Protein AF-A0A1T4YA51-F1 (afdb_monomer)

Radius of gyration: 23.07 Å; Cα contacts (8 Å, |Δi|>4): 405; chains: 1; bounding box: 50×66×60 Å

Organism: NCBI:txid745368

Sequence (276 aa):
MIYNIAFVYNGAIWLDNERGRVILDTISNAKNPTMEAGDGMLHILLCDDDAIFTEALKRLIEAQPEFNRRYMQIECVHDPNALKKAAVQKADMIFLDIDMGDVNGIALARQIRTIRKDAVLIFVTNYGEYAAEGYEVSAFRFLPKLQLAEKLPDYFRQALAACRSRTRTLNVLCDGEGTNIVLDELVYVGTEERMLIFHRAEPAAPLKSRMSLRTLEEKLAEEGFLRIHNSFLVNMSYIAALQTSGVTLTTGQVLPVSLHGYKAIKMKYMAWRGRG

Mean predicted aligned error: 14.87 Å

InterPro domains:
  IPR001789 Signal transduction response regulator, receiver domain [PF00072] (44-152)
  IPR001789 Signal transduction response regulator, receiver domain [PS50110] (43-160)
  IPR001789 Signal transduction response regulator, receiver domain [SM00448] (42-156)
  IPR007492 LytTR DNA-binding domain [PF04397] (181-268)
  IPR007492 LytTR DNA-binding domain [PS50930] (210-271)
  IPR007492 LytTR DNA-binding domain [SM00850] (176-270)
  IPR011006 CheY-like superfamily [SSF52172] (41-167)
  IPR046947 Transcriptional regulatory protein LytR-like [PTHR37299] (41-268)

Foldseek 3Di:
DDFDDWDDDPQFIWGDDPVDTDGDDGPDPDPDDDDDDPAAAAEEEEEALPPVLQVVLVVLLCPAPNDDPVRYDYDYHNDLVPDDLVSLLRHQEYEFEQCRDVDGRLVVLVVSCLSCVRRAYEYEYQCPVCVVSCVVSPHPYYHYVVCCNPCVNVSVVVSVVSSVVPQDWDFAQFPNDTDTDRLVQFFKWFADPCWIWTDGPDPDHTTTHNDAPVVVCVVCVVVQWADFDNGMIGRLVQFPDQDCQFTAGVSGDTHHGDNVCSVVRVVVSVVVVVSD

Solvent-accessible surface area (backbone atoms only — not comparable to full-atom values): 16313 Å² total; per-residue (Å²): 136,87,86,80,74,80,53,81,57,94,88,40,71,48,56,84,53,103,85,56,84,57,85,68,92,63,85,79,82,77,69,91,78,76,87,62,100,81,62,75,74,42,30,35,34,37,39,37,55,48,62,68,56,48,54,50,50,47,52,56,51,63,66,36,91,87,52,46,80,92,39,40,47,80,47,80,38,47,45,80,89,70,64,49,68,72,59,49,60,58,28,40,31,35,40,34,27,44,83,42,83,95,44,51,27,64,64,50,44,51,54,45,43,71,67,32,69,82,35,44,31,29,40,44,30,86,65,70,83,55,57,69,63,36,56,82,61,59,44,72,45,79,41,43,56,95,44,38,89,77,46,43,66,60,52,50,54,53,45,52,52,52,47,56,75,60,56,53,61,45,79,41,58,34,93,87,41,84,41,76,40,54,51,92,43,40,42,35,36,40,61,54,98,85,24,32,36,42,39,53,76,60,103,62,83,68,48,49,26,75,62,54,71,65,60,50,47,65,75,30,60,89,69,53,47,43,70,45,32,100,51,34,38,32,28,56,89,40,54,69,43,84,52,84,86,21,35,33,32,72,88,68,54,74,43,73,44,37,72,94,49,39,71,62,47,52,52,53,51,52,58,54,59,71,75,102

Nearest PDB structures (foldseek):
  2qv0-assembly1_A  TM=8.220E-01  e=2.217E-07  Klebsiella pneumoniae
  6m8o-assembly1_A  TM=8.260E-01  e=9.088E-07  Staphylococcus aureus
  6ekh-assembly1_Y  TM=8.180E-01  e=1.897E-06  Methanococcus maripaludis
  4ml3-assembly2_B  TM=8.145E-01  e=1.526E-0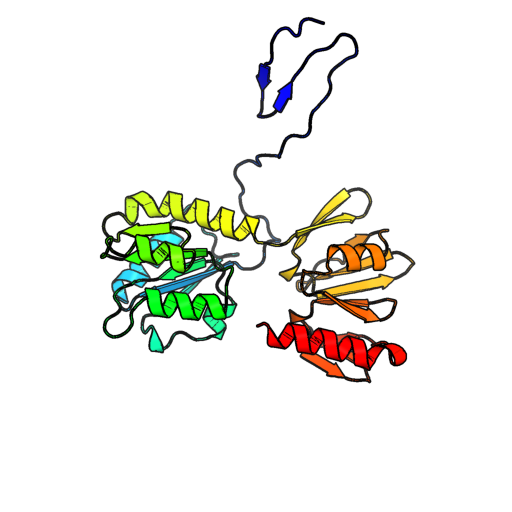5  Streptococcus pneumoniae R6
  5iul-assembly1_C  TM=7.129E-01  e=3.503E-06  Bacillus subtilis subsp. subtilis str. 168

Secondary structure (DSSP, 8-state):
------EEETTEEEB--TT--B-----------PPPTTSPPEEEEEE-S-HHHHHHHHHHHHTSTT--TTTEEEEEES-GGG--HHHHHH-SEEEE-SEETTEEHHHHHHHHHHH-TTSEEEEEES-GGGHHHHHHTT-SEEEEGGGHHHHHHHHHHHHHHHHHHHS-EEEEEETTEEEEEETTTEEEEEEETTEEEEEESSS-PPEEE-S-HHHHHHHTTTTTEEEEETTEEEEGGGEEEEETTEEEETTS-EE---TTTHHHHHHHHHHHHTT-

pLDDT: mean 81.36, std 18.99, range [27.62, 98.31]

Structure (mmCIF, N/CA/C/O backbone):
data_AF-A0A1T4YA51-F1
#
_entry.id   AF-A0A1T4YA51-F1
#
loop_
_atom_site.group_PDB
_atom_site.id
_atom_site.type_symbol
_atom_site.label_atom_id
_atom_site.label_alt_id
_atom_site.label_comp_id
_atom_site.label_asym_id
_atom_site.label_entity_id
_atom_site.label_seq_id
_atom_site.pdbx_PDB_ins_code
_atom_site.Cartn_x
_atom_site.Cartn_y
_atom_site.Cartn_z
_atom_site.occupancy
_atom_site.B_iso_or_equiv
_atom_site.auth_seq_id
_atom_site.auth_comp_id
_atom_site.auth_asym_id
_atom_site.auth_atom_id
_atom_site.pdbx_PDB_model_num
ATOM 1 N N . MET A 1 1 ? -2.590 52.001 10.194 1.00 42.62 1 MET A N 1
ATOM 2 C CA . MET A 1 1 ? -1.309 51.549 10.771 1.00 42.62 1 MET A CA 1
ATOM 3 C C . MET A 1 1 ? -0.448 51.061 9.628 1.00 42.62 1 MET A C 1
ATOM 5 O O . MET A 1 1 ? -0.881 50.188 8.889 1.00 42.62 1 MET A O 1
ATOM 9 N N . ILE A 1 2 ? 0.681 51.728 9.412 1.00 35.75 2 ILE A N 1
ATOM 10 C CA . ILE A 1 2 ? 1.624 51.441 8.330 1.00 35.75 2 ILE A CA 1
ATOM 11 C C . ILE A 1 2 ? 2.504 50.290 8.826 1.00 35.75 2 ILE A C 1
ATOM 13 O O . ILE A 1 2 ? 3.194 50.450 9.828 1.00 35.75 2 ILE A O 1
ATOM 17 N N . TYR A 1 3 ? 2.435 49.126 8.182 1.00 36.12 3 TYR A N 1
ATOM 18 C CA . TYR A 1 3 ? 3.322 48.002 8.488 1.00 36.12 3 TYR A CA 1
ATOM 19 C C . TYR A 1 3 ? 4.650 48.228 7.767 1.00 36.12 3 TYR A C 1
ATOM 21 O O . TYR A 1 3 ? 4.662 48.325 6.542 1.00 36.12 3 TYR A O 1
ATOM 29 N N . ASN A 1 4 ? 5.755 48.317 8.509 1.00 40.94 4 ASN A N 1
ATOM 30 C CA . ASN A 1 4 ? 7.093 48.402 7.933 1.00 40.94 4 ASN A CA 1
ATOM 31 C C . ASN A 1 4 ? 7.895 47.134 8.260 1.00 40.94 4 ASN A C 1
ATOM 33 O O . ASN A 1 4 ? 8.118 46.816 9.421 1.00 40.94 4 ASN A O 1
ATOM 37 N N . ILE A 1 5 ? 8.352 46.496 7.179 1.00 45.50 5 ILE A N 1
ATOM 38 C CA . ILE A 1 5 ? 9.390 45.463 7.049 1.00 45.50 5 ILE A CA 1
ATOM 39 C C . ILE A 1 5 ? 9.059 44.069 7.619 1.00 45.50 5 ILE A C 1
ATOM 41 O O . ILE A 1 5 ? 9.077 43.825 8.820 1.00 45.50 5 ILE A O 1
ATOM 45 N N . ALA A 1 6 ? 8.849 43.120 6.700 1.00 47.31 6 ALA A N 1
ATOM 46 C CA . ALA A 1 6 ? 8.857 41.685 6.964 1.00 47.31 6 ALA A CA 1
ATOM 47 C C . ALA A 1 6 ? 10.284 41.138 6.802 1.00 47.31 6 ALA A C 1
ATOM 49 O O . ALA A 1 6 ? 10.935 41.397 5.789 1.00 47.31 6 ALA A O 1
ATOM 50 N N . PHE A 1 7 ? 10.753 40.345 7.766 1.00 49.44 7 PHE A N 1
ATOM 51 C CA . PHE A 1 7 ? 11.991 39.574 7.639 1.00 49.44 7 PHE A CA 1
ATOM 52 C C . PHE A 1 7 ? 11.685 38.077 7.723 1.00 49.44 7 PHE A C 1
ATOM 54 O O . PHE A 1 7 ? 10.869 37.637 8.535 1.00 49.44 7 PHE A O 1
ATOM 61 N N . VAL A 1 8 ? 12.362 37.295 6.881 1.00 42.50 8 VAL A N 1
ATOM 62 C CA . VAL A 1 8 ? 12.303 35.830 6.891 1.00 42.50 8 VAL A CA 1
ATOM 63 C C . VAL A 1 8 ? 13.555 35.311 7.591 1.00 42.50 8 VAL A C 1
ATOM 65 O O . VAL A 1 8 ? 14.669 35.562 7.136 1.00 42.50 8 VAL A O 1
ATOM 68 N N . TYR A 1 9 ? 13.381 34.578 8.691 1.00 38.06 9 TYR A N 1
ATOM 69 C CA . TYR A 1 9 ? 14.473 33.912 9.405 1.00 38.06 9 TYR A CA 1
ATOM 70 C C . TYR A 1 9 ? 14.017 32.513 9.827 1.00 38.06 9 TYR A C 1
ATOM 72 O O . TYR A 1 9 ? 12.948 32.364 10.418 1.00 38.06 9 TYR A O 1
ATOM 80 N N . ASN A 1 10 ? 14.800 31.480 9.498 1.00 34.56 10 ASN A N 1
ATOM 81 C CA . ASN A 1 10 ? 14.475 30.069 9.763 1.00 34.56 10 ASN A CA 1
ATOM 82 C C . ASN A 1 10 ? 13.069 29.628 9.298 1.00 34.56 10 ASN A C 1
ATOM 84 O O . ASN A 1 10 ? 12.398 28.857 9.977 1.00 34.56 10 ASN A O 1
ATOM 88 N N . GLY A 1 11 ? 12.617 30.113 8.137 1.00 39.53 11 GLY A N 1
ATOM 89 C CA . GLY A 1 11 ? 11.351 29.679 7.533 1.00 39.53 11 GLY A CA 1
ATOM 90 C C . GLY A 1 11 ? 10.082 30.185 8.228 1.00 39.53 11 GLY A C 1
ATOM 91 O O . GLY A 1 11 ? 8.997 29.759 7.851 1.00 39.53 11 GLY A O 1
ATOM 92 N N . ALA A 1 12 ? 10.197 31.096 9.201 1.00 39.03 12 ALA A N 1
ATOM 93 C CA . ALA A 1 12 ? 9.067 31.781 9.825 1.00 39.03 12 ALA A CA 1
ATOM 94 C C . ALA A 1 12 ? 9.015 33.258 9.393 1.00 39.03 12 ALA A C 1
ATOM 96 O O . ALA A 1 12 ? 10.057 33.911 9.255 1.00 39.03 12 ALA A O 1
ATOM 97 N N . ILE A 1 13 ? 7.802 33.777 9.180 1.00 46.50 13 ILE A N 1
ATOM 98 C CA . ILE A 1 13 ? 7.543 35.188 8.860 1.00 46.50 13 ILE A CA 1
ATOM 99 C C . ILE A 1 13 ? 7.286 35.931 10.172 1.00 46.50 13 ILE A C 1
ATOM 101 O O . ILE A 1 13 ? 6.382 35.567 10.920 1.00 46.50 13 ILE A O 1
ATOM 105 N N . TRP A 1 14 ? 8.065 36.980 10.439 1.00 42.41 14 TRP A N 1
ATOM 106 C CA . TRP A 1 14 ? 7.933 37.800 11.644 1.00 42.41 14 TRP A CA 1
ATOM 107 C C . TRP A 1 14 ? 7.355 39.173 11.289 1.00 42.41 14 TRP A C 1
ATOM 109 O O . TRP A 1 14 ? 7.885 39.859 10.415 1.00 42.41 14 TRP A O 1
ATOM 119 N N . LEU A 1 15 ? 6.278 39.572 11.973 1.00 45.44 15 LEU A N 1
ATOM 120 C CA . LEU A 1 15 ? 5.712 40.923 11.917 1.00 45.44 15 LEU A CA 1
ATOM 121 C C . LEU A 1 15 ? 5.880 41.582 13.285 1.00 45.44 15 LEU A C 1
ATOM 123 O O . LEU A 1 15 ? 5.503 40.994 14.300 1.00 45.44 15 LEU A O 1
ATOM 127 N N . ASP A 1 16 ? 6.432 42.793 13.309 1.00 45.34 16 ASP A N 1
ATOM 128 C CA . ASP A 1 16 ? 6.583 43.568 14.539 1.00 45.34 16 ASP A CA 1
ATOM 129 C C . ASP A 1 16 ? 5.375 44.496 14.725 1.00 45.34 16 ASP A C 1
ATOM 131 O O . ASP A 1 16 ? 4.929 45.159 13.783 1.00 45.34 16 ASP A O 1
ATOM 135 N N . ASN A 1 17 ? 4.809 44.532 15.930 1.00 51.72 17 ASN A N 1
ATOM 136 C CA . ASN A 1 17 ? 3.796 45.515 16.306 1.00 51.72 17 ASN A CA 1
ATOM 137 C C . ASN A 1 17 ? 4.063 46.028 17.729 1.00 51.72 17 ASN A C 1
ATOM 139 O O . ASN A 1 17 ? 4.734 45.374 18.525 1.00 51.72 17 ASN A O 1
ATOM 143 N N . GLU A 1 18 ? 3.516 47.201 18.064 1.00 46.16 18 GLU A N 1
ATOM 144 C CA . GLU A 1 18 ? 3.770 47.913 19.332 1.00 46.16 18 GLU A CA 1
ATOM 145 C C . GLU A 1 18 ? 3.328 47.150 20.605 1.00 46.16 18 GLU A C 1
ATOM 147 O O . GLU A 1 18 ? 3.461 47.667 21.713 1.00 46.16 18 GLU A O 1
ATOM 152 N N . ARG A 1 19 ? 2.802 45.920 20.483 1.00 46.03 19 ARG A N 1
ATOM 153 C CA . ARG A 1 19 ? 2.383 45.061 21.603 1.00 46.03 19 ARG A CA 1
ATOM 154 C C . ARG A 1 19 ? 3.154 43.737 21.714 1.00 46.03 19 ARG A C 1
ATOM 156 O O . ARG A 1 19 ? 2.829 42.940 22.592 1.00 46.03 19 ARG A O 1
ATOM 163 N N . GLY A 1 20 ? 4.201 43.531 20.913 1.00 48.22 20 GLY A N 1
ATOM 164 C CA . GLY A 1 20 ? 5.102 42.376 21.009 1.00 48.22 20 GLY A CA 1
ATOM 165 C C . GLY A 1 20 ? 4.896 41.308 19.927 1.00 48.22 20 GLY A C 1
ATOM 166 O O . GLY A 1 20 ? 3.922 41.313 19.180 1.00 48.22 20 GLY A O 1
ATOM 167 N N . ARG A 1 21 ? 5.868 40.387 19.835 1.00 42.16 21 ARG A N 1
ATOM 168 C CA . ARG A 1 21 ? 5.996 39.391 18.754 1.00 42.16 21 ARG A CA 1
ATOM 169 C C . ARG A 1 21 ? 4.828 38.399 18.747 1.00 42.16 21 ARG A C 1
ATOM 171 O O . ARG A 1 21 ? 4.583 37.734 19.750 1.00 42.16 21 ARG A O 1
ATOM 178 N N . VAL A 1 22 ? 4.181 38.233 17.594 1.00 38.41 22 VAL A N 1
ATOM 179 C CA . VAL A 1 22 ? 3.142 37.216 17.361 1.00 38.41 22 VAL A CA 1
ATOM 180 C C . VAL A 1 22 ? 3.637 36.232 16.300 1.00 38.41 22 VAL A C 1
ATOM 182 O O . VAL A 1 22 ? 4.100 36.651 15.241 1.00 38.41 22 VAL A O 1
ATOM 185 N N . ILE A 1 23 ? 3.549 34.930 16.587 1.00 36.91 23 ILE A N 1
ATOM 186 C CA . ILE A 1 23 ? 3.819 33.848 15.629 1.00 36.91 23 ILE A CA 1
ATOM 187 C C . ILE A 1 23 ? 2.508 33.542 14.898 1.00 36.91 23 ILE A C 1
ATOM 189 O O . ILE A 1 23 ? 1.498 33.279 15.546 1.00 36.91 23 ILE A O 1
ATOM 193 N N . LEU A 1 24 ? 2.519 33.572 13.565 1.00 33.09 24 LEU A N 1
ATOM 194 C CA . LEU A 1 24 ? 1.478 32.939 12.751 1.00 33.09 24 LEU A CA 1
ATOM 195 C C . LEU A 1 24 ? 1.972 31.541 12.376 1.00 33.09 24 LEU A C 1
ATOM 197 O O . LEU A 1 24 ? 3.107 31.408 11.922 1.00 33.09 24 LEU A O 1
ATOM 201 N N . ASP A 1 25 ? 1.135 30.532 12.626 1.00 33.34 25 ASP A N 1
ATOM 202 C CA . ASP A 1 25 ? 1.413 29.105 12.433 1.00 33.34 25 ASP A CA 1
ATOM 203 C C . ASP A 1 25 ? 2.218 28.820 11.161 1.00 33.34 25 ASP A C 1
ATOM 205 O O . ASP A 1 25 ? 1.758 29.017 10.033 1.00 33.34 25 ASP A O 1
ATOM 209 N N . THR A 1 26 ? 3.431 28.312 11.356 1.00 30.20 26 THR A N 1
ATOM 210 C CA . THR A 1 26 ? 4.281 27.830 10.273 1.00 30.20 26 THR A CA 1
ATOM 211 C C . THR A 1 26 ? 4.021 26.341 10.090 1.00 30.20 26 THR A C 1
ATOM 213 O O . THR A 1 26 ? 4.258 25.549 11.003 1.00 30.20 26 THR A O 1
ATOM 216 N N . ILE A 1 27 ? 3.599 25.949 8.884 1.00 30.08 27 ILE A N 1
ATOM 217 C CA . ILE A 1 27 ? 3.728 24.575 8.380 1.00 30.08 27 ILE A CA 1
ATOM 218 C C . ILE A 1 27 ? 5.205 24.197 8.527 1.00 30.08 27 ILE A C 1
ATOM 220 O O . ILE A 1 27 ? 6.059 24.700 7.795 1.00 30.08 27 ILE A O 1
ATOM 224 N N . SER A 1 28 ? 5.528 23.381 9.532 1.00 33.12 28 SER A N 1
ATOM 225 C CA . SER A 1 28 ? 6.911 23.049 9.851 1.00 33.12 28 SER A CA 1
ATOM 226 C C . SER A 1 28 ? 7.526 22.241 8.711 1.00 33.12 28 SER A C 1
ATOM 228 O O . SER A 1 28 ? 7.243 21.056 8.535 1.00 33.12 28 SER A O 1
ATOM 230 N N . ASN A 1 29 ? 8.403 22.895 7.958 1.00 33.38 29 ASN A N 1
ATOM 231 C CA . ASN A 1 29 ? 9.385 22.257 7.103 1.00 33.38 29 ASN A CA 1
ATOM 232 C C . ASN A 1 29 ? 10.432 21.594 8.015 1.00 33.38 29 ASN A C 1
ATOM 234 O O . ASN A 1 29 ? 11.275 22.275 8.607 1.00 33.38 29 ASN A O 1
ATOM 238 N N . ALA A 1 30 ? 10.333 20.279 8.208 1.00 31.80 30 ALA A N 1
ATOM 239 C CA . ALA A 1 30 ? 11.271 19.530 9.032 1.00 31.80 30 ALA A CA 1
ATOM 240 C C . ALA A 1 30 ? 12.490 19.091 8.202 1.00 31.80 30 ALA A C 1
ATOM 242 O O . ALA A 1 30 ? 12.387 18.346 7.231 1.00 31.80 30 ALA A O 1
ATOM 243 N N . LYS A 1 31 ? 13.635 19.625 8.636 1.00 27.62 31 LYS A N 1
ATOM 244 C CA . LYS A 1 31 ? 15.039 19.232 8.433 1.00 27.62 31 LYS A CA 1
ATOM 245 C C . LYS A 1 31 ? 15.269 17.758 8.045 1.00 27.62 31 LYS A C 1
ATOM 247 O O . LYS A 1 31 ? 14.577 16.882 8.545 1.00 27.62 31 LYS A O 1
ATOM 252 N N . ASN A 1 32 ? 16.314 17.525 7.232 1.00 33.91 32 ASN A N 1
ATOM 253 C CA . ASN A 1 32 ? 16.952 16.231 6.910 1.00 33.91 32 ASN A CA 1
ATOM 254 C C . ASN A 1 32 ? 16.516 15.068 7.828 1.00 33.91 32 ASN A C 1
ATOM 256 O O . ASN A 1 32 ? 16.991 15.004 8.963 1.00 33.91 32 ASN A O 1
ATOM 260 N N . PRO A 1 33 ? 15.658 14.143 7.360 1.00 35.88 33 PRO A N 1
ATOM 261 C CA . PRO A 1 33 ? 15.075 13.125 8.217 1.00 35.88 33 PRO A CA 1
ATOM 262 C C . PRO A 1 33 ? 15.803 11.797 8.006 1.00 35.88 33 PRO A C 1
ATOM 264 O O . PRO A 1 33 ? 15.450 11.008 7.122 1.00 35.88 33 PRO A O 1
ATOM 267 N N . THR A 1 34 ? 16.822 11.552 8.826 1.00 37.16 34 THR A N 1
ATOM 268 C CA . THR A 1 34 ? 17.279 10.189 9.119 1.00 37.16 34 THR A CA 1
ATOM 269 C C . THR A 1 34 ? 16.132 9.434 9.786 1.00 37.16 34 THR A C 1
ATOM 271 O O . THR A 1 34 ? 15.557 9.934 10.748 1.00 37.16 34 THR A O 1
ATOM 274 N N . MET A 1 35 ? 15.778 8.264 9.251 1.00 41.19 35 MET A N 1
ATOM 275 C CA . MET A 1 35 ? 14.706 7.415 9.781 1.00 41.19 35 MET A CA 1
ATOM 276 C C . MET A 1 35 ? 15.018 6.987 11.222 1.00 41.19 35 MET A C 1
ATOM 278 O O . MET A 1 35 ? 16.047 6.350 11.465 1.00 41.19 35 MET A O 1
ATOM 282 N N . GLU A 1 36 ? 14.142 7.341 12.164 1.00 36.47 36 GLU A N 1
ATOM 283 C CA . GLU A 1 36 ? 14.188 6.849 13.542 1.00 36.47 36 GLU A CA 1
ATOM 284 C C . GLU A 1 36 ? 13.388 5.546 13.696 1.00 36.47 36 GLU A C 1
ATOM 286 O O . GLU A 1 36 ? 12.595 5.163 12.841 1.00 36.47 36 GLU A O 1
ATOM 291 N N . ALA A 1 37 ? 13.655 4.831 14.789 1.00 32.91 37 ALA A N 1
ATOM 292 C CA . ALA A 1 37 ? 13.332 3.422 15.016 1.00 32.91 37 ALA A CA 1
ATOM 293 C C . ALA A 1 37 ? 11.851 3.097 15.307 1.00 32.91 37 ALA A C 1
ATOM 295 O O . ALA A 1 37 ? 11.578 2.215 16.116 1.00 32.91 37 ALA A O 1
ATOM 296 N N . GLY A 1 38 ? 10.914 3.788 14.660 1.00 35.75 38 GLY A N 1
ATOM 297 C CA . GLY A 1 38 ? 9.473 3.574 14.826 1.00 35.75 38 GLY A CA 1
ATOM 298 C C . GLY A 1 38 ? 8.644 3.757 13.555 1.00 35.75 38 GLY A C 1
ATOM 299 O O . GLY A 1 38 ? 7.433 3.884 13.668 1.00 35.75 38 GLY A O 1
ATOM 300 N N . ASP A 1 39 ? 9.276 3.800 12.378 1.00 53.78 39 ASP A N 1
ATOM 301 C CA . ASP A 1 39 ? 8.572 3.754 11.095 1.00 53.78 39 ASP A CA 1
ATOM 302 C C . ASP A 1 39 ? 8.523 2.288 10.620 1.00 53.78 39 ASP A C 1
ATOM 304 O O . ASP A 1 39 ? 9.575 1.671 10.410 1.00 53.78 39 ASP A O 1
ATOM 308 N N . GLY A 1 40 ? 7.321 1.720 10.466 1.00 62.28 40 GLY A N 1
ATOM 309 C CA . GLY A 1 40 ? 7.115 0.387 9.891 1.00 62.28 40 GLY A CA 1
ATOM 310 C C . GLY A 1 40 ? 7.858 0.148 8.563 1.00 62.28 40 GLY A C 1
ATOM 311 O O . GLY A 1 40 ? 8.210 1.074 7.833 1.00 62.28 40 GLY A O 1
ATOM 312 N N . MET A 1 41 ? 8.117 -1.127 8.250 1.00 81.12 41 MET A N 1
ATOM 313 C CA . MET A 1 41 ? 8.882 -1.544 7.065 1.00 81.12 41 MET A CA 1
ATOM 314 C C . MET A 1 41 ? 8.241 -1.043 5.759 1.00 81.12 41 MET A C 1
ATOM 316 O O . MET A 1 41 ? 7.142 -1.466 5.410 1.00 81.12 41 MET A O 1
ATOM 320 N N . LEU A 1 42 ? 8.961 -0.206 5.008 1.00 89.00 42 LEU A N 1
ATOM 321 C CA . LEU A 1 42 ? 8.558 0.278 3.689 1.00 89.00 42 LEU A CA 1
ATOM 322 C C . LEU A 1 42 ? 8.868 -0.777 2.623 1.00 89.00 42 LEU A C 1
ATOM 324 O O . LEU A 1 42 ? 10.020 -1.183 2.440 1.00 89.00 42 LEU A O 1
ATOM 328 N N . HIS A 1 43 ? 7.849 -1.194 1.877 1.00 94.62 43 HIS A N 1
ATOM 329 C CA . HIS A 1 43 ? 7.990 -2.204 0.832 1.00 94.62 43 HIS A CA 1
ATOM 330 C C . HIS A 1 43 ? 8.082 -1.568 -0.561 1.00 94.62 43 HIS A C 1
ATOM 332 O O . HIS A 1 43 ? 7.168 -0.878 -1.019 1.00 94.62 43 HIS A O 1
ATOM 338 N N . ILE A 1 44 ? 9.188 -1.837 -1.253 1.00 97.94 44 ILE A N 1
ATOM 339 C CA . ILE A 1 44 ? 9.470 -1.391 -2.618 1.00 97.94 44 ILE A CA 1
ATOM 340 C C . ILE A 1 44 ? 9.353 -2.593 -3.555 1.00 97.94 44 ILE A C 1
ATOM 342 O O . ILE A 1 44 ? 10.053 -3.589 -3.385 1.00 97.94 44 ILE A O 1
ATOM 346 N N . LEU A 1 45 ? 8.502 -2.491 -4.567 1.00 98.31 45 LEU A N 1
ATOM 347 C CA . LEU A 1 45 ? 8.337 -3.502 -5.606 1.00 98.31 45 LEU A CA 1
ATOM 348 C C . LEU A 1 45 ? 8.976 -3.015 -6.911 1.00 98.31 45 LEU A C 1
ATOM 350 O O . LEU A 1 45 ? 8.657 -1.922 -7.374 1.00 98.31 45 LEU A O 1
ATOM 354 N N . LEU A 1 46 ? 9.840 -3.826 -7.518 1.00 98.25 46 LEU A N 1
ATOM 355 C CA . LEU A 1 46 ? 10.390 -3.601 -8.858 1.00 98.25 46 LEU A CA 1
ATOM 356 C C . LEU A 1 46 ? 9.808 -4.654 -9.804 1.00 98.25 46 LEU A C 1
ATOM 358 O O . LEU A 1 46 ? 9.941 -5.844 -9.524 1.00 98.25 46 LEU A O 1
ATOM 362 N N . CYS A 1 47 ? 9.171 -4.240 -10.896 1.00 97.44 47 CYS A N 1
ATOM 363 C CA . CYS A 1 47 ? 8.554 -5.141 -11.869 1.00 97.44 47 CYS A CA 1
ATOM 364 C C . CYS A 1 47 ? 8.991 -4.771 -13.287 1.00 97.44 47 CYS A C 1
ATOM 366 O O . CYS A 1 47 ? 8.625 -3.704 -13.781 1.00 97.44 47 CYS A O 1
ATOM 368 N N . ASP A 1 48 ? 9.780 -5.645 -13.902 1.00 96.31 48 ASP A N 1
ATOM 369 C CA . ASP A 1 48 ? 10.354 -5.495 -15.243 1.00 96.31 48 ASP A CA 1
ATOM 370 C C . ASP A 1 48 ? 10.850 -6.883 -15.685 1.00 96.31 48 ASP A C 1
ATOM 372 O O . ASP A 1 48 ? 11.412 -7.613 -14.861 1.00 96.31 48 ASP A O 1
ATOM 376 N N . ASP A 1 49 ? 10.586 -7.279 -16.931 1.00 95.38 49 ASP A N 1
ATOM 377 C CA . ASP A 1 49 ? 10.919 -8.609 -17.459 1.00 95.38 49 ASP A CA 1
ATOM 378 C C . ASP A 1 49 ? 12.421 -8.814 -17.709 1.00 95.38 49 ASP A C 1
ATOM 380 O O . ASP A 1 49 ? 12.900 -9.949 -17.813 1.00 95.38 49 ASP A O 1
ATOM 384 N N . ASP A 1 50 ? 13.202 -7.734 -17.691 1.00 95.81 50 ASP A N 1
ATOM 385 C CA . ASP A 1 50 ? 14.654 -7.775 -17.686 1.00 95.81 50 ASP A CA 1
ATOM 386 C C . ASP A 1 50 ? 15.202 -7.948 -16.250 1.00 95.81 50 ASP A C 1
ATOM 388 O O . ASP A 1 50 ? 15.327 -7.025 -15.429 1.00 95.81 50 ASP A O 1
ATOM 392 N N . ALA A 1 51 ? 15.601 -9.185 -15.942 1.00 94.81 51 ALA A N 1
ATOM 393 C CA . ALA A 1 51 ? 16.236 -9.547 -14.674 1.00 94.81 51 ALA A CA 1
ATOM 394 C C . ALA A 1 51 ? 17.563 -8.802 -14.414 1.00 94.81 51 ALA A C 1
ATOM 396 O O . ALA A 1 51 ? 17.923 -8.544 -13.263 1.00 94.81 51 ALA A O 1
ATOM 397 N N . ILE A 1 52 ? 18.301 -8.441 -15.468 1.00 96.12 52 ILE A N 1
ATOM 398 C CA . ILE A 1 52 ? 19.546 -7.673 -15.346 1.00 96.12 52 ILE A CA 1
ATOM 399 C C . ILE A 1 52 ? 19.205 -6.230 -14.970 1.00 96.12 52 ILE A C 1
ATOM 401 O O . ILE A 1 52 ? 19.836 -5.660 -14.075 1.00 96.12 52 ILE A O 1
ATOM 405 N N . PHE A 1 53 ? 18.188 -5.653 -15.613 1.00 95.50 53 PHE A N 1
ATOM 406 C CA . PHE A 1 53 ? 17.742 -4.295 -15.325 1.00 95.50 53 PHE A CA 1
ATOM 407 C C . PHE A 1 53 ? 17.205 -4.148 -13.899 1.00 95.50 53 PHE A C 1
ATOM 409 O O . PHE A 1 53 ? 17.624 -3.245 -13.176 1.00 95.50 53 PHE A O 1
ATOM 416 N N . THR A 1 54 ? 16.318 -5.042 -13.461 1.00 95.50 54 THR A N 1
ATOM 417 C CA . THR A 1 54 ? 15.773 -5.027 -12.089 1.00 95.50 54 THR A CA 1
ATOM 418 C C . THR A 1 54 ? 16.863 -5.119 -11.021 1.00 95.50 54 THR A C 1
ATOM 420 O O . THR A 1 54 ? 16.824 -4.367 -10.046 1.00 95.50 54 THR A O 1
ATOM 423 N N . GLU A 1 55 ? 17.873 -5.974 -11.205 1.00 96.31 55 GLU A N 1
ATOM 424 C CA . GLU A 1 55 ? 19.011 -6.073 -10.284 1.00 96.31 55 GLU A CA 1
ATOM 425 C C . GLU A 1 55 ? 19.879 -4.801 -10.308 1.00 96.31 55 GLU A C 1
ATOM 427 O O . GLU A 1 55 ? 20.331 -4.334 -9.259 1.00 96.31 55 GLU A O 1
ATOM 432 N N . ALA A 1 56 ? 20.077 -4.184 -11.477 1.00 96.50 56 ALA A N 1
ATOM 433 C CA . ALA A 1 56 ? 20.772 -2.902 -11.583 1.00 96.50 56 ALA A CA 1
ATOM 434 C C . ALA A 1 56 ? 19.997 -1.769 -10.885 1.00 96.50 56 ALA A C 1
ATOM 436 O O . ALA A 1 56 ? 20.579 -1.023 -10.094 1.00 96.50 56 ALA A O 1
ATOM 437 N N . LEU A 1 57 ? 18.685 -1.668 -11.117 1.00 97.56 57 LEU A N 1
ATOM 438 C CA . LEU A 1 57 ? 17.805 -0.696 -10.468 1.00 97.56 57 LEU A CA 1
ATOM 439 C C . LEU A 1 57 ? 17.795 -0.889 -8.951 1.00 97.56 57 LEU A C 1
ATOM 441 O O . LEU A 1 57 ? 17.947 0.083 -8.213 1.00 97.56 57 LEU A O 1
ATOM 445 N N . LYS A 1 58 ? 17.694 -2.136 -8.479 1.00 98.06 58 LYS A N 1
ATOM 446 C CA . LYS A 1 58 ? 17.803 -2.468 -7.058 1.00 98.06 58 LYS A CA 1
ATOM 447 C C . LYS A 1 58 ? 19.104 -1.931 -6.473 1.00 98.06 58 LYS A C 1
ATOM 449 O O . LYS A 1 58 ? 19.052 -1.205 -5.489 1.00 98.06 58 LYS A O 1
ATOM 454 N N . ARG A 1 59 ? 20.257 -2.218 -7.084 1.00 97.25 59 ARG A N 1
ATOM 455 C CA . ARG A 1 59 ? 21.559 -1.718 -6.601 1.00 97.25 59 ARG A CA 1
ATOM 456 C C . ARG A 1 59 ? 21.630 -0.198 -6.578 1.00 97.25 59 ARG A C 1
ATOM 458 O O . ARG A 1 59 ? 22.185 0.365 -5.641 1.00 97.25 59 ARG A O 1
ATOM 465 N N . LEU A 1 60 ? 21.064 0.465 -7.586 1.00 97.50 60 LEU A N 1
ATOM 466 C CA . LEU A 1 60 ? 21.007 1.923 -7.628 1.00 97.50 60 LEU A CA 1
ATOM 467 C C . LEU A 1 60 ? 20.131 2.489 -6.505 1.00 97.50 60 LEU A C 1
ATOM 469 O O . LEU A 1 60 ? 20.533 3.472 -5.889 1.00 97.50 60 LEU A O 1
ATOM 473 N N . ILE A 1 61 ? 18.986 1.870 -6.203 1.00 97.81 61 ILE A N 1
ATOM 474 C CA . ILE A 1 61 ? 18.132 2.243 -5.063 1.00 97.81 61 ILE A CA 1
ATOM 475 C C . ILE A 1 61 ? 18.866 1.989 -3.742 1.00 97.81 61 ILE A C 1
ATOM 477 O O . ILE A 1 61 ? 18.900 2.864 -2.882 1.00 97.81 61 ILE A O 1
ATOM 481 N N . GLU A 1 62 ? 19.502 0.827 -3.589 1.00 96.44 62 GLU A N 1
ATOM 482 C CA . GLU A 1 62 ? 20.247 0.468 -2.377 1.00 96.44 62 GLU A CA 1
ATOM 483 C C . GLU A 1 62 ? 21.460 1.376 -2.120 1.00 96.44 62 GLU A C 1
ATOM 485 O O . GLU A 1 62 ? 21.900 1.501 -0.978 1.00 96.44 62 GLU A O 1
ATOM 490 N N . ALA A 1 63 ? 21.999 2.005 -3.167 1.00 95.56 63 ALA A N 1
ATOM 491 C CA . ALA A 1 63 ? 23.085 2.975 -3.080 1.00 95.56 63 ALA A CA 1
ATOM 492 C C . ALA A 1 63 ? 22.617 4.398 -2.722 1.00 95.56 63 ALA A C 1
ATOM 494 O O . ALA A 1 63 ? 23.462 5.266 -2.493 1.00 95.56 63 ALA A O 1
ATOM 495 N N . GLN A 1 64 ? 21.305 4.667 -2.686 1.00 95.12 64 GLN A N 1
ATOM 496 C CA . GLN A 1 64 ? 20.802 5.990 -2.314 1.00 95.12 64 GLN A CA 1
ATOM 497 C C . GLN A 1 64 ? 21.036 6.264 -0.819 1.00 95.12 64 GLN A C 1
ATOM 499 O O . GLN A 1 64 ? 20.802 5.374 0.001 1.00 95.12 64 GLN A O 1
ATOM 504 N N . PRO A 1 65 ? 21.438 7.489 -0.428 1.00 87.81 65 PRO A N 1
ATOM 505 C CA . PRO A 1 65 ? 21.669 7.845 0.976 1.00 87.81 65 PRO A CA 1
ATOM 506 C C . PRO A 1 65 ? 20.461 7.611 1.892 1.00 87.81 65 PRO A C 1
ATOM 508 O O . PRO A 1 65 ? 20.617 7.334 3.078 1.00 87.81 65 PRO A O 1
ATOM 511 N N . GLU A 1 66 ? 19.254 7.755 1.349 1.00 87.56 66 GLU A N 1
ATOM 512 C CA . GLU A 1 66 ? 17.999 7.599 2.073 1.00 87.56 66 GLU A CA 1
ATOM 513 C C . GLU A 1 66 ? 17.601 6.129 2.279 1.00 87.56 66 GLU A C 1
ATOM 515 O O . GLU A 1 66 ? 16.727 5.849 3.103 1.00 87.56 66 GLU A O 1
ATOM 520 N N . PHE A 1 67 ? 18.214 5.189 1.551 1.00 89.56 67 PHE A N 1
ATOM 521 C CA . PHE A 1 67 ? 17.883 3.775 1.657 1.00 89.56 67 PHE A CA 1
ATOM 522 C C . PHE A 1 67 ? 18.464 3.156 2.931 1.00 89.56 67 PHE A C 1
ATOM 524 O O . PHE A 1 67 ? 19.659 3.243 3.213 1.00 89.56 67 PHE A O 1
ATOM 531 N N . ASN A 1 68 ? 17.617 2.469 3.699 1.00 84.31 68 ASN A N 1
ATOM 532 C CA . ASN A 1 68 ? 18.028 1.790 4.921 1.00 84.31 68 ASN A CA 1
ATOM 533 C C . ASN A 1 68 ? 17.401 0.396 5.003 1.00 84.31 68 ASN A C 1
ATOM 535 O O . ASN A 1 68 ? 16.202 0.266 5.232 1.00 84.31 68 ASN A O 1
ATOM 539 N N . ARG A 1 69 ? 18.229 -0.654 4.901 1.00 86.06 69 ARG A N 1
ATOM 540 C CA . ARG A 1 69 ? 17.789 -2.066 4.940 1.00 86.06 69 ARG A CA 1
ATOM 541 C C . ARG A 1 69 ? 17.054 -2.471 6.224 1.00 86.06 69 ARG A C 1
ATOM 543 O O . ARG A 1 69 ? 16.423 -3.520 6.242 1.00 86.06 69 ARG A O 1
ATOM 550 N N . ARG A 1 70 ? 17.142 -1.683 7.303 1.00 69.62 70 ARG A N 1
ATOM 551 C CA . ARG A 1 70 ? 16.398 -1.940 8.545 1.00 69.62 70 ARG A CA 1
ATOM 552 C C . ARG A 1 70 ? 14.908 -1.610 8.421 1.00 69.62 70 ARG A C 1
ATOM 554 O O . ARG A 1 70 ? 14.111 -2.238 9.107 1.00 69.62 70 ARG A O 1
ATOM 561 N N . TYR A 1 71 ? 14.556 -0.654 7.564 1.00 81.44 71 TYR A N 1
ATOM 562 C CA . TYR A 1 71 ? 13.195 -0.120 7.435 1.00 81.44 71 TYR A CA 1
ATOM 563 C C . TYR A 1 71 ? 12.692 -0.122 5.988 1.00 81.44 71 TYR A C 1
ATOM 565 O O . TYR A 1 71 ? 11.614 0.390 5.716 1.00 81.44 71 TYR A O 1
ATOM 573 N N . MET A 1 72 ? 13.470 -0.659 5.046 1.00 89.75 72 MET A N 1
ATOM 574 C CA . MET A 1 72 ? 13.089 -0.776 3.643 1.00 89.75 72 MET A CA 1
ATOM 575 C C . MET A 1 72 ? 13.418 -2.166 3.109 1.00 89.75 72 MET A C 1
ATOM 577 O O . MET A 1 72 ? 14.538 -2.657 3.274 1.00 89.75 72 MET A O 1
ATOM 581 N N . GLN A 1 73 ? 12.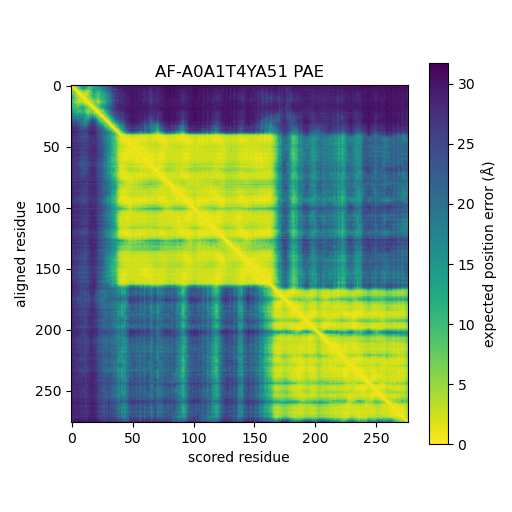463 -2.762 2.401 1.00 94.69 73 GLN A N 1
ATOM 582 C CA . GLN A 1 73 ? 12.625 -4.041 1.722 1.00 94.69 73 GLN A CA 1
ATOM 583 C C . GLN A 1 73 ? 12.312 -3.894 0.235 1.00 94.69 73 GLN A C 1
ATOM 585 O O . GLN A 1 73 ? 11.297 -3.309 -0.130 1.00 94.69 73 GLN A O 1
ATOM 590 N N . ILE A 1 74 ? 13.165 -4.469 -0.617 1.00 97.62 74 ILE A N 1
ATOM 591 C CA . ILE A 1 74 ? 12.960 -4.508 -2.068 1.00 97.62 74 ILE A CA 1
ATOM 592 C C . ILE A 1 74 ? 12.574 -5.930 -2.489 1.00 97.62 74 ILE A C 1
ATOM 594 O O . ILE A 1 74 ? 13.299 -6.882 -2.196 1.00 97.62 74 ILE A O 1
ATOM 598 N N . GLU A 1 75 ? 11.461 -6.063 -3.205 1.00 97.06 75 GLU A N 1
ATOM 599 C CA . GLU A 1 75 ? 11.039 -7.278 -3.908 1.00 97.06 75 GLU A CA 1
ATOM 600 C C . GLU A 1 75 ? 11.151 -7.043 -5.420 1.00 97.06 75 GLU A C 1
ATOM 602 O O . GLU A 1 75 ? 10.693 -6.023 -5.930 1.00 97.06 75 GLU A O 1
ATOM 607 N N . CYS A 1 76 ? 11.792 -7.967 -6.139 1.00 97.06 76 CYS A N 1
ATOM 608 C CA . CYS A 1 76 ? 11.932 -7.913 -7.596 1.00 97.06 76 CYS A CA 1
ATOM 609 C C . CYS A 1 76 ? 11.046 -8.983 -8.235 1.00 97.06 76 CYS A C 1
ATOM 611 O O . CYS A 1 76 ? 11.043 -10.132 -7.789 1.00 97.06 76 CYS A O 1
ATOM 613 N N . VAL A 1 77 ? 10.323 -8.608 -9.284 1.00 96.00 77 VAL A N 1
ATOM 614 C CA . VAL A 1 77 ? 9.454 -9.482 -10.068 1.00 96.00 77 VAL A CA 1
ATOM 615 C C . VAL A 1 77 ? 9.869 -9.375 -11.529 1.00 96.00 77 VAL A C 1
ATOM 617 O O . VAL A 1 77 ? 9.798 -8.300 -12.114 1.00 96.00 77 VAL A O 1
ATOM 620 N N . HIS A 1 78 ? 10.310 -10.501 -12.089 1.00 93.00 78 HIS A N 1
ATOM 621 C CA . HIS A 1 78 ? 10.808 -10.599 -13.468 1.00 93.00 78 HIS A CA 1
ATOM 622 C C . HIS A 1 78 ? 9.793 -11.210 -14.436 1.00 93.00 78 HIS A C 1
ATOM 624 O O . HIS A 1 78 ? 9.998 -11.217 -15.637 1.00 93.00 78 HIS A O 1
ATOM 630 N N . ASP A 1 79 ? 8.708 -11.774 -13.915 1.00 92.31 79 ASP A N 1
ATOM 631 C CA . ASP A 1 79 ? 7.581 -12.206 -14.729 1.00 92.31 79 ASP A CA 1
ATOM 632 C C . ASP A 1 79 ? 6.358 -11.423 -14.252 1.00 92.31 79 ASP A C 1
ATOM 634 O O . ASP A 1 79 ? 5.871 -11.683 -13.143 1.00 92.31 79 ASP A O 1
ATOM 638 N N . PRO A 1 80 ? 5.854 -10.457 -15.037 1.00 88.50 80 PRO A N 1
ATOM 639 C CA . PRO A 1 80 ? 4.688 -9.677 -14.643 1.00 88.50 80 PRO A CA 1
ATOM 640 C C . PRO A 1 80 ? 3.441 -10.549 -14.425 1.00 88.50 80 PRO A C 1
ATOM 642 O O . PRO A 1 80 ? 2.581 -10.182 -13.625 1.00 88.50 80 PRO A O 1
ATOM 645 N N . ASN A 1 81 ? 3.352 -11.733 -15.044 1.00 89.06 81 ASN A N 1
ATOM 646 C CA . ASN A 1 81 ? 2.258 -12.681 -14.803 1.00 89.06 81 ASN A CA 1
ATOM 647 C C . ASN A 1 81 ? 2.384 -13.394 -13.449 1.00 89.06 81 ASN A C 1
ATOM 649 O O . ASN A 1 81 ? 1.385 -13.845 -12.884 1.00 89.06 81 ASN A O 1
ATOM 653 N N . ALA A 1 82 ? 3.595 -13.469 -12.896 1.00 88.31 82 ALA A N 1
ATOM 654 C CA . ALA A 1 82 ? 3.856 -14.011 -11.569 1.00 88.31 82 ALA A CA 1
ATOM 655 C C . ALA A 1 82 ? 3.637 -12.981 -10.445 1.00 88.31 82 ALA A C 1
ATOM 657 O O . ALA A 1 82 ? 3.787 -13.328 -9.266 1.00 88.31 82 ALA A O 1
ATOM 658 N N . LEU A 1 83 ? 3.273 -11.730 -10.769 1.00 91.88 83 LEU A N 1
ATOM 659 C CA . LEU A 1 83 ? 3.042 -10.684 -9.778 1.00 91.88 83 LEU A CA 1
ATOM 660 C C . LEU A 1 83 ? 1.862 -11.045 -8.862 1.00 91.88 83 LEU A C 1
ATOM 662 O O . LEU A 1 83 ? 0.688 -11.021 -9.235 1.00 91.88 83 LEU A O 1
ATOM 666 N N . LYS A 1 84 ? 2.174 -11.362 -7.605 1.00 89.94 84 LYS A N 1
ATOM 667 C CA . LYS A 1 84 ? 1.176 -11.793 -6.621 1.00 89.94 84 LYS A CA 1
ATOM 668 C C . LYS A 1 84 ? 0.402 -10.599 -6.070 1.00 89.94 84 LYS A C 1
ATOM 670 O O . LYS A 1 84 ? 0.998 -9.624 -5.616 1.00 89.94 84 LYS A O 1
ATOM 675 N N . LYS A 1 85 ? -0.925 -1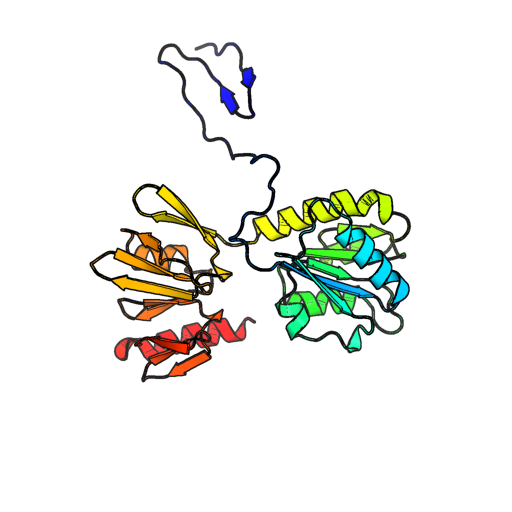0.741 -5.931 1.00 87.88 85 LYS A N 1
ATOM 676 C CA . LYS A 1 85 ? -1.785 -9.751 -5.245 1.00 87.88 85 LYS A CA 1
ATOM 677 C C . LYS A 1 85 ? -1.245 -9.369 -3.858 1.00 87.88 85 LYS A C 1
ATOM 679 O O . LYS A 1 85 ? -1.281 -8.201 -3.496 1.00 87.88 85 LYS A O 1
ATOM 684 N N . ALA A 1 86 ? -0.711 -10.333 -3.105 1.00 80.56 86 ALA A N 1
ATOM 685 C CA . ALA A 1 86 ? -0.150 -10.091 -1.775 1.00 80.56 86 ALA A CA 1
ATOM 686 C C . ALA A 1 86 ? 1.095 -9.181 -1.783 1.00 80.56 86 ALA A C 1
ATOM 688 O O . ALA A 1 86 ? 1.271 -8.409 -0.845 1.00 80.56 86 ALA A O 1
ATOM 689 N N . ALA A 1 87 ? 1.933 -9.250 -2.825 1.00 88.62 87 ALA A N 1
ATOM 690 C CA . ALA A 1 87 ? 3.075 -8.347 -2.984 1.00 88.62 87 ALA A CA 1
ATOM 691 C C . ALA A 1 87 ? 2.582 -6.922 -3.279 1.00 88.62 87 ALA A C 1
ATOM 693 O O . ALA A 1 87 ? 2.976 -5.968 -2.613 1.00 88.62 87 ALA A O 1
ATOM 694 N N . VAL A 1 88 ? 1.608 -6.794 -4.188 1.00 91.31 88 VAL A N 1
ATOM 695 C CA . VAL A 1 88 ? 0.980 -5.506 -4.528 1.00 91.31 88 VAL A CA 1
ATOM 696 C C . VAL A 1 88 ? 0.294 -4.859 -3.320 1.00 91.31 88 VAL A C 1
ATOM 698 O O . VAL A 1 88 ? 0.404 -3.653 -3.132 1.00 91.31 88 VAL A O 1
ATOM 701 N N . GLN A 1 89 ? -0.392 -5.640 -2.481 1.00 86.06 89 GLN A N 1
ATOM 702 C CA . GLN A 1 89 ? -1.064 -5.131 -1.278 1.00 86.06 89 GLN A CA 1
ATOM 703 C C . GLN A 1 89 ? -0.101 -4.516 -0.260 1.00 86.06 89 GLN A C 1
ATOM 705 O O . GLN A 1 89 ? -0.492 -3.598 0.454 1.00 86.06 89 GLN A O 1
ATOM 710 N N . LYS A 1 90 ? 1.129 -5.031 -0.179 1.00 86.81 90 LYS A N 1
ATOM 711 C CA . LYS A 1 90 ? 2.145 -4.540 0.756 1.00 86.81 90 LYS A CA 1
ATOM 712 C C . LYS A 1 90 ? 2.965 -3.390 0.192 1.00 86.81 90 LYS A C 1
ATOM 714 O O . LYS A 1 90 ? 3.515 -2.634 0.972 1.00 86.81 90 LYS A O 1
ATOM 719 N N . ALA A 1 91 ? 3.071 -3.274 -1.130 1.00 93.19 91 ALA A N 1
ATOM 720 C CA . ALA A 1 91 ? 3.949 -2.302 -1.760 1.00 93.19 91 ALA A CA 1
ATOM 721 C C . ALA A 1 91 ? 3.512 -0.856 -1.468 1.00 93.19 91 ALA A C 1
ATOM 723 O O . ALA A 1 91 ? 2.400 -0.434 -1.801 1.00 93.19 91 ALA A O 1
ATOM 724 N N . ASP A 1 92 ? 4.424 -0.079 -0.893 1.00 93.19 92 ASP A N 1
ATOM 725 C CA . ASP A 1 92 ? 4.269 1.360 -0.669 1.00 93.19 92 ASP A CA 1
ATOM 726 C C . ASP A 1 92 ? 4.813 2.159 -1.852 1.00 93.19 92 ASP A C 1
ATOM 728 O O . ASP A 1 92 ? 4.308 3.238 -2.179 1.00 93.19 92 ASP A O 1
ATOM 732 N N . MET A 1 93 ? 5.823 1.601 -2.521 1.00 96.38 93 MET A N 1
ATOM 733 C CA . MET A 1 93 ? 6.450 2.143 -3.717 1.00 96.38 93 MET A CA 1
ATOM 734 C C . MET A 1 93 ? 6.598 1.046 -4.770 1.00 96.38 93 MET A C 1
ATOM 736 O O . MET A 1 93 ? 6.992 -0.073 -4.459 1.00 96.38 93 MET A O 1
ATOM 740 N N . ILE A 1 94 ? 6.279 1.362 -6.021 1.00 98.12 94 ILE A N 1
ATOM 741 C CA . ILE A 1 94 ? 6.332 0.433 -7.148 1.00 98.12 94 ILE A CA 1
ATOM 742 C C . ILE A 1 94 ? 7.082 1.109 -8.292 1.00 98.12 94 ILE A C 1
ATOM 744 O O . ILE A 1 94 ? 6.668 2.174 -8.749 1.00 98.12 94 ILE A O 1
ATOM 748 N N . PHE A 1 95 ? 8.149 0.476 -8.768 1.00 98.19 95 PHE A N 1
ATOM 749 C CA . PHE A 1 95 ? 8.802 0.795 -10.032 1.00 98.19 95 PHE A CA 1
ATOM 750 C C . PHE A 1 95 ? 8.365 -0.239 -11.067 1.00 98.19 95 PHE A C 1
ATOM 752 O O . PHE A 1 95 ? 8.520 -1.438 -10.837 1.00 98.19 95 PHE A O 1
ATOM 759 N N . LEU A 1 96 ? 7.779 0.219 -12.169 1.00 97.56 96 LEU A N 1
ATOM 760 C CA . LEU A 1 96 ? 7.108 -0.642 -13.141 1.00 97.56 96 LEU A CA 1
ATOM 761 C C . LEU A 1 96 ? 7.565 -0.305 -14.562 1.00 97.56 96 LEU A C 1
ATOM 763 O O . LEU A 1 96 ? 7.490 0.861 -14.951 1.00 97.56 96 LEU A O 1
ATOM 767 N N . ASP A 1 97 ? 8.005 -1.293 -15.336 1.00 96.44 97 ASP A N 1
ATOM 768 C CA . ASP A 1 97 ? 8.183 -1.110 -16.781 1.00 96.44 97 ASP A CA 1
ATOM 769 C C . ASP A 1 97 ? 6.833 -1.138 -17.510 1.00 96.44 97 ASP A C 1
ATOM 771 O O . ASP A 1 97 ? 5.844 -1.687 -17.025 1.00 96.44 97 ASP A O 1
ATOM 775 N N . ILE A 1 98 ? 6.780 -0.492 -18.671 1.00 94.12 98 ILE A N 1
ATOM 776 C CA . ILE A 1 98 ? 5.614 -0.447 -19.554 1.00 94.12 98 ILE A CA 1
ATOM 777 C C . ILE A 1 98 ? 5.656 -1.565 -20.593 1.00 94.12 98 ILE A C 1
ATOM 779 O O . ILE A 1 98 ? 4.606 -2.136 -20.887 1.00 94.12 98 ILE A O 1
ATOM 783 N N . ASP A 1 99 ? 6.829 -1.875 -21.134 1.00 90.50 99 ASP A N 1
ATOM 784 C CA . ASP A 1 99 ? 6.989 -2.875 -22.188 1.00 90.50 99 ASP A CA 1
ATOM 785 C C . ASP A 1 99 ? 7.648 -4.124 -21.606 1.00 90.50 99 ASP A C 1
ATOM 787 O O . ASP A 1 99 ? 8.863 -4.165 -21.469 1.00 90.50 99 ASP A O 1
ATOM 791 N N . MET A 1 100 ? 6.830 -5.105 -21.212 1.00 92.00 100 MET A N 1
ATOM 792 C CA . MET A 1 100 ? 7.288 -6.376 -20.636 1.00 92.00 100 MET A CA 1
ATOM 793 C C . MET A 1 100 ? 6.824 -7.552 -21.506 1.00 92.00 100 MET A C 1
ATOM 795 O O . MET A 1 100 ? 6.119 -8.462 -21.049 1.00 92.00 100 MET A O 1
ATOM 799 N N . GLY A 1 101 ? 7.111 -7.461 -22.807 1.00 88.00 101 GLY A N 1
ATOM 800 C CA . GLY A 1 101 ? 6.696 -8.433 -23.816 1.00 88.00 101 GLY A CA 1
ATOM 801 C C . GLY A 1 101 ? 5.176 -8.487 -23.978 1.00 88.00 101 GLY A C 1
ATOM 802 O O . GLY A 1 101 ? 4.548 -7.539 -24.444 1.00 88.00 101 GLY A O 1
ATOM 803 N N . ASP A 1 102 ? 4.564 -9.605 -23.584 1.00 87.12 102 ASP A N 1
ATOM 804 C CA . ASP A 1 102 ? 3.114 -9.809 -23.719 1.00 87.12 102 ASP A CA 1
ATOM 805 C C . ASP A 1 102 ? 2.288 -8.998 -22.701 1.00 87.12 102 ASP A C 1
ATOM 807 O O . ASP A 1 102 ? 1.060 -8.911 -22.817 1.00 87.12 102 ASP A O 1
ATOM 811 N N . VAL A 1 103 ? 2.933 -8.398 -21.691 1.00 89.12 103 VAL A N 1
ATOM 812 C CA . VAL A 1 103 ? 2.253 -7.615 -20.655 1.00 89.12 103 VAL A CA 1
ATOM 813 C C . VAL A 1 103 ? 2.546 -6.129 -20.803 1.00 89.12 103 VAL A C 1
ATOM 815 O O . VAL A 1 103 ? 3.664 -5.662 -20.617 1.00 89.12 103 VAL A O 1
ATOM 818 N N . ASN A 1 104 ? 1.483 -5.357 -21.035 1.00 92.12 104 ASN A N 1
ATOM 819 C CA . ASN A 1 104 ? 1.540 -3.901 -21.016 1.00 92.12 104 ASN A CA 1
ATOM 820 C C . ASN A 1 104 ? 1.457 -3.370 -19.571 1.00 92.12 104 ASN A C 1
ATOM 822 O O . ASN A 1 104 ? 0.437 -3.524 -18.886 1.00 92.12 104 ASN A O 1
ATOM 826 N N . GLY A 1 105 ? 2.503 -2.681 -19.120 1.00 93.62 105 GLY A N 1
ATOM 827 C CA . GLY A 1 105 ? 2.608 -2.130 -17.771 1.00 93.62 105 GLY A CA 1
ATOM 828 C C . GLY A 1 105 ? 1.581 -1.050 -17.426 1.00 93.62 105 GLY A C 1
ATOM 829 O O . GLY A 1 105 ? 1.224 -0.918 -16.259 1.00 93.62 105 GLY A O 1
ATOM 830 N N . ILE A 1 106 ? 1.008 -0.325 -18.394 1.00 92.56 106 ILE A N 1
ATOM 831 C CA . ILE A 1 106 ? -0.116 0.597 -18.136 1.00 92.56 106 ILE A CA 1
ATOM 832 C C . ILE A 1 106 ? -1.374 -0.197 -17.766 1.00 92.56 106 ILE A C 1
ATOM 834 O O . ILE A 1 106 ? -2.088 0.153 -16.821 1.00 92.56 106 ILE A O 1
ATOM 838 N N . ALA A 1 107 ? -1.649 -1.293 -18.477 1.00 93.69 107 ALA A N 1
ATOM 839 C CA . ALA A 1 107 ? -2.761 -2.178 -18.137 1.00 93.69 107 ALA A CA 1
ATOM 840 C C . ALA A 1 107 ? -2.546 -2.831 -16.762 1.00 93.69 107 ALA A C 1
ATOM 842 O O . ALA A 1 107 ? -3.471 -2.854 -15.944 1.00 93.69 107 ALA A O 1
ATOM 843 N N . LEU A 1 108 ? -1.319 -3.272 -16.469 1.00 95.56 108 LEU A N 1
ATOM 844 C CA . LEU A 1 108 ? -0.960 -3.803 -15.154 1.00 95.56 108 LEU A CA 1
ATOM 845 C C . LEU A 1 108 ? -1.088 -2.741 -14.050 1.00 95.56 108 LEU A C 1
ATOM 847 O O . LEU A 1 108 ? -1.640 -3.021 -12.988 1.00 95.56 108 LEU A O 1
ATOM 851 N N . ALA A 1 109 ? -0.684 -1.495 -14.304 1.00 94.50 109 ALA A N 1
ATOM 852 C CA . ALA A 1 109 ? -0.855 -0.385 -13.370 1.00 94.50 109 ALA A CA 1
ATOM 853 C C . ALA A 1 109 ? -2.331 -0.128 -13.034 1.00 94.50 109 ALA A C 1
ATOM 855 O O . ALA A 1 109 ? -2.661 0.098 -11.867 1.00 94.50 109 ALA A O 1
ATOM 856 N N . ARG A 1 110 ? -3.244 -0.221 -14.014 1.00 91.88 110 ARG A N 1
ATOM 857 C CA . ARG A 1 110 ? -4.694 -0.137 -13.753 1.00 91.88 110 ARG A CA 1
ATOM 858 C C . ARG A 1 110 ? -5.147 -1.239 -12.794 1.00 91.88 110 ARG A C 1
ATOM 860 O O . ARG A 1 110 ? -5.883 -0.948 -11.855 1.00 91.88 110 ARG A O 1
ATOM 867 N N . GLN A 1 111 ? -4.668 -2.473 -12.970 1.00 92.81 111 GLN A N 1
ATOM 868 C CA . GLN A 1 111 ? -4.966 -3.582 -12.054 1.00 92.81 111 GLN A CA 1
ATOM 869 C C . GLN A 1 111 ? -4.382 -3.339 -10.657 1.00 92.81 111 GLN A C 1
ATOM 871 O O . GLN A 1 111 ? -5.099 -3.468 -9.664 1.00 92.81 111 GLN A O 1
ATOM 876 N N . ILE A 1 112 ? -3.123 -2.902 -10.568 1.00 93.94 112 ILE A N 1
ATOM 877 C CA . ILE A 1 112 ? -2.468 -2.524 -9.309 1.00 93.94 112 ILE A CA 1
ATOM 878 C C . ILE A 1 112 ? -3.300 -1.480 -8.565 1.00 93.94 112 ILE A C 1
ATOM 880 O O . ILE A 1 112 ? -3.526 -1.624 -7.366 1.00 93.94 112 ILE A O 1
ATOM 884 N N . ARG A 1 113 ? -3.839 -0.470 -9.257 1.00 87.94 113 ARG A N 1
ATOM 885 C CA . ARG A 1 113 ? -4.676 0.573 -8.642 1.00 87.94 113 ARG A CA 1
ATOM 886 C C . ARG A 1 113 ? -5.996 0.063 -8.067 1.00 87.94 113 ARG A C 1
ATOM 888 O O . ARG A 1 113 ? -6.519 0.705 -7.159 1.00 87.94 113 ARG A O 1
ATOM 895 N N . THR A 1 114 ? -6.504 -1.083 -8.525 1.00 85.94 114 THR A N 1
ATOM 896 C CA . THR A 1 114 ? -7.665 -1.742 -7.894 1.00 85.94 114 THR A CA 1
ATOM 897 C C . THR A 1 114 ? -7.316 -2.432 -6.573 1.00 85.94 114 THR A C 1
ATOM 899 O O . THR A 1 114 ? -8.196 -2.627 -5.743 1.00 85.94 114 THR A O 1
ATOM 902 N N . ILE A 1 115 ? -6.042 -2.781 -6.366 1.00 84.94 115 ILE A N 1
ATOM 903 C CA . ILE A 1 115 ? -5.548 -3.514 -5.190 1.00 84.94 115 ILE A CA 1
ATOM 904 C C . ILE A 1 115 ? -4.923 -2.554 -4.168 1.00 84.94 115 ILE A C 1
ATOM 906 O O . ILE A 1 115 ? -5.185 -2.656 -2.973 1.00 84.94 115 ILE A O 1
ATOM 910 N N . ARG A 1 116 ? -4.081 -1.629 -4.639 1.00 85.19 116 ARG A N 1
ATOM 911 C CA . ARG A 1 116 ? -3.300 -0.675 -3.844 1.00 85.19 116 ARG A CA 1
ATOM 912 C C . ARG A 1 116 ? -3.325 0.695 -4.526 1.00 85.19 116 ARG A C 1
ATOM 914 O O . ARG A 1 116 ? -2.414 1.101 -5.255 1.00 85.19 116 ARG A O 1
ATOM 921 N N . LYS A 1 117 ? -4.434 1.410 -4.320 1.00 82.50 117 LYS A N 1
ATOM 922 C CA . LYS A 1 117 ? -4.709 2.716 -4.946 1.00 82.50 117 LYS A CA 1
ATOM 923 C C . LYS A 1 117 ? -3.674 3.782 -4.574 1.00 82.50 117 LYS A C 1
ATOM 925 O O . LYS A 1 117 ? -3.399 4.680 -5.363 1.00 82.50 117 LYS A O 1
ATOM 930 N N . ASP A 1 118 ? -3.108 3.666 -3.383 1.00 82.50 118 ASP A N 1
ATOM 931 C CA . ASP A 1 118 ? -2.235 4.631 -2.729 1.00 82.50 118 ASP A CA 1
ATOM 932 C C . ASP A 1 118 ? -0.746 4.263 -2.780 1.00 82.50 118 ASP A C 1
ATOM 934 O O . ASP A 1 118 ? 0.049 4.957 -2.156 1.00 82.50 118 ASP A O 1
ATOM 938 N N . ALA A 1 119 ? -0.327 3.242 -3.537 1.00 90.94 119 ALA A N 1
ATOM 939 C CA . ALA A 1 119 ? 1.100 2.997 -3.777 1.00 90.94 119 ALA A CA 1
ATOM 940 C C . ALA A 1 119 ? 1.722 4.133 -4.609 1.00 90.94 119 ALA A C 1
ATOM 942 O O . ALA A 1 119 ? 1.138 4.595 -5.600 1.00 90.94 119 ALA A O 1
ATOM 943 N N . VAL A 1 120 ? 2.922 4.596 -4.250 1.00 95.00 120 VAL A N 1
ATOM 944 C CA . VAL A 1 120 ? 3.709 5.500 -5.103 1.00 95.00 120 VAL A CA 1
ATOM 945 C C . VAL A 1 120 ? 4.176 4.708 -6.321 1.00 95.00 120 VAL A C 1
ATOM 947 O O . VAL A 1 120 ? 5.026 3.840 -6.196 1.00 95.00 120 VAL A O 1
ATOM 950 N N . LEU A 1 121 ? 3.608 4.988 -7.494 1.00 96.19 121 LEU A N 1
ATOM 951 C CA . LEU A 1 121 ? 3.941 4.283 -8.733 1.00 96.19 121 LEU A CA 1
ATOM 952 C C . LEU A 1 121 ? 4.870 5.146 -9.581 1.00 96.19 121 LEU A C 1
ATOM 954 O O . LEU A 1 121 ? 4.519 6.280 -9.900 1.00 96.19 121 LEU A O 1
ATOM 958 N N . ILE A 1 122 ? 6.019 4.612 -9.968 1.00 97.31 122 ILE A N 1
ATOM 959 C CA . ILE A 1 122 ? 6.960 5.243 -10.887 1.00 97.31 122 ILE A CA 1
ATOM 960 C C . ILE A 1 122 ? 7.109 4.323 -12.090 1.00 97.31 122 ILE A C 1
ATOM 962 O O . ILE A 1 122 ? 7.502 3.169 -11.938 1.00 97.31 122 ILE A O 1
ATOM 966 N N . PHE A 1 123 ? 6.816 4.828 -13.286 1.00 96.81 123 PHE A N 1
ATOM 967 C CA . PHE A 1 123 ? 7.159 4.087 -14.495 1.00 96.81 123 PHE A CA 1
ATOM 968 C C . PHE A 1 123 ? 8.652 4.202 -14.763 1.00 96.81 123 PHE A C 1
ATOM 970 O O . PHE A 1 123 ? 9.193 5.306 -14.693 1.00 96.81 123 PHE A O 1
ATOM 977 N N . VAL A 1 124 ? 9.304 3.084 -15.074 1.00 96.44 124 VAL A N 1
ATOM 978 C CA . VAL A 1 124 ? 10.716 3.036 -15.458 1.00 96.44 124 VAL A CA 1
ATOM 979 C C . VAL A 1 124 ? 10.837 2.314 -16.787 1.00 96.44 124 VAL A C 1
ATOM 981 O O . VAL A 1 124 ? 10.780 1.096 -16.829 1.00 96.44 124 VAL A O 1
ATOM 984 N N . THR A 1 125 ? 10.976 3.056 -17.882 1.00 93.31 125 THR A N 1
ATOM 985 C CA . THR A 1 125 ? 10.838 2.469 -19.223 1.00 93.31 125 THR A CA 1
ATOM 986 C C . THR A 1 125 ? 11.683 3.185 -20.275 1.00 93.31 125 THR A C 1
ATOM 988 O O . THR A 1 125 ? 12.152 4.301 -20.052 1.00 93.31 125 THR A O 1
ATOM 991 N N . ASN A 1 126 ? 11.893 2.556 -21.431 1.00 91.00 126 ASN A N 1
ATOM 992 C CA . ASN A 1 126 ? 12.481 3.208 -22.608 1.00 91.00 126 ASN A CA 1
ATOM 993 C C . ASN A 1 126 ? 11.449 3.993 -23.440 1.00 91.00 126 ASN A C 1
ATOM 995 O O . ASN A 1 126 ? 11.845 4.812 -24.265 1.00 91.00 126 ASN A O 1
ATOM 999 N N . TYR A 1 127 ? 10.152 3.792 -23.196 1.00 83.50 127 TYR A N 1
ATOM 1000 C CA . TYR A 1 127 ? 9.069 4.311 -24.033 1.00 83.50 127 TYR A CA 1
ATOM 1001 C C . TYR A 1 127 ? 8.429 5.574 -23.452 1.00 83.50 127 TYR A C 1
ATOM 1003 O O . TYR A 1 127 ? 7.356 5.534 -22.851 1.00 83.50 127 TYR A O 1
ATOM 1011 N N . GLY A 1 128 ? 9.114 6.711 -23.598 1.00 74.75 128 GLY A N 1
ATOM 1012 C CA . GLY A 1 128 ? 8.684 8.007 -23.056 1.00 74.75 128 GLY A CA 1
ATOM 1013 C C . GLY A 1 128 ? 7.339 8.525 -23.579 1.00 74.75 128 GLY A C 1
ATOM 1014 O O . GLY A 1 128 ? 6.713 9.361 -22.928 1.00 74.75 128 GLY A O 1
ATOM 1015 N N . GLU A 1 129 ? 6.882 8.031 -24.726 1.00 80.94 129 GLU A N 1
ATOM 1016 C CA . GLU A 1 129 ? 5.614 8.396 -25.355 1.00 80.94 129 GLU A CA 1
ATOM 1017 C C . GLU A 1 129 ? 4.386 8.069 -24.494 1.00 80.94 129 GLU A C 1
ATOM 1019 O O . GLU A 1 129 ? 3.402 8.799 -24.567 1.00 80.94 129 GLU A O 1
ATOM 1024 N N . TYR A 1 130 ? 4.469 7.066 -23.610 1.00 79.31 130 TYR A N 1
ATOM 1025 C CA . TYR A 1 130 ? 3.362 6.649 -22.737 1.00 79.31 130 TYR A CA 1
ATOM 1026 C C . TYR A 1 130 ? 3.186 7.517 -21.477 1.00 79.31 130 TYR A C 1
ATOM 1028 O O . TYR A 1 130 ? 2.455 7.166 -20.543 1.00 79.31 130 TYR A O 1
ATOM 1036 N N . ALA A 1 131 ? 3.891 8.648 -21.391 1.00 75.06 131 ALA A N 1
ATOM 1037 C CA . ALA A 1 131 ? 3.813 9.536 -20.236 1.00 75.06 131 ALA A CA 1
ATOM 1038 C C . ALA A 1 131 ? 2.399 10.109 -20.023 1.00 75.06 131 ALA A C 1
ATOM 1040 O O . ALA A 1 131 ? 2.000 10.330 -18.878 1.00 75.06 131 ALA A O 1
ATOM 1041 N N . ALA A 1 132 ? 1.633 10.325 -21.100 1.00 74.19 132 ALA A N 1
ATOM 1042 C CA . ALA A 1 132 ? 0.267 10.842 -21.023 1.00 74.19 132 ALA A CA 1
ATOM 1043 C C . ALA A 1 132 ? -0.683 9.836 -20.346 1.00 74.19 132 ALA A C 1
ATOM 1045 O O . ALA A 1 132 ? -1.431 10.194 -19.437 1.00 74.19 132 ALA A O 1
ATOM 1046 N N . GLU A 1 133 ? -0.596 8.561 -20.713 1.00 79.38 133 GLU A N 1
ATOM 1047 C CA . GLU A 1 133 ? -1.371 7.458 -20.144 1.00 79.38 133 GLU A CA 1
ATOM 1048 C C . GLU A 1 133 ? -1.012 7.208 -18.674 1.00 79.38 133 GLU A C 1
ATOM 1050 O O . GLU A 1 133 ? -1.856 6.790 -17.876 1.00 79.38 133 GLU A O 1
ATOM 1055 N N . GLY A 1 134 ? 0.219 7.540 -18.274 1.00 73.69 134 GLY A N 1
ATOM 1056 C CA . GLY A 1 134 ? 0.645 7.520 -16.877 1.00 73.69 134 GLY A CA 1
ATOM 1057 C C . GLY A 1 134 ? -0.224 8.388 -15.954 1.00 73.69 134 GLY A C 1
ATOM 1058 O O . GLY A 1 134 ? -0.405 8.042 -14.781 1.00 73.69 134 GLY A O 1
ATOM 1059 N N . TYR A 1 135 ? -0.828 9.470 -16.464 1.00 72.69 135 TYR A N 1
ATOM 1060 C CA . TYR A 1 135 ? -1.749 10.304 -15.683 1.00 72.69 135 TYR A CA 1
ATOM 1061 C C . TYR A 1 135 ? -3.048 9.573 -15.327 1.00 72.69 135 TYR A C 1
ATOM 1063 O O . TYR A 1 135 ? -3.551 9.744 -14.215 1.00 72.69 135 TYR A O 1
ATOM 1071 N N . GLU A 1 136 ? -3.564 8.714 -16.212 1.00 77.44 136 GLU A N 1
ATOM 1072 C CA . GLU A 1 136 ? -4.813 7.972 -15.978 1.00 77.44 136 GLU A CA 1
ATOM 1073 C C . GLU A 1 136 ? -4.710 7.038 -14.769 1.00 77.44 136 GLU A C 1
ATOM 1075 O O . GLU A 1 136 ? -5.675 6.835 -14.033 1.00 77.44 136 GLU A O 1
ATOM 1080 N N . VAL A 1 137 ? -3.516 6.493 -14.534 1.00 82.69 137 VAL A N 1
ATOM 1081 C CA . VAL A 1 137 ? -3.223 5.606 -13.401 1.00 82.69 137 VAL A CA 1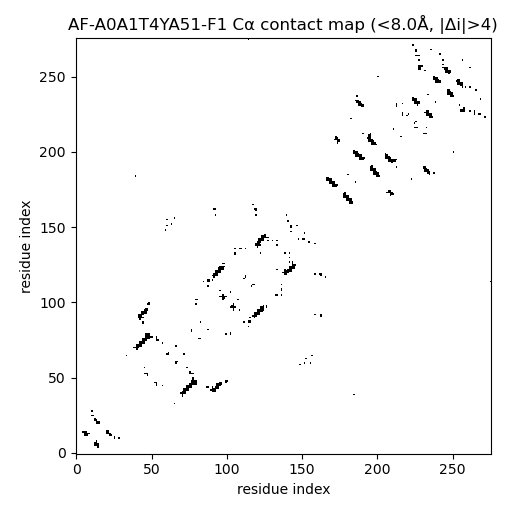
ATOM 1082 C C . VAL A 1 137 ? -2.614 6.343 -12.212 1.00 82.69 137 VAL A C 1
ATOM 1084 O O . VAL A 1 137 ? -2.179 5.707 -11.251 1.00 82.69 137 VAL A O 1
ATOM 1087 N N . SER A 1 138 ? -2.593 7.681 -12.238 1.00 82.69 138 SER A N 1
ATOM 1088 C CA . SER A 1 138 ? -1.972 8.503 -11.193 1.00 82.69 138 SER A CA 1
ATOM 1089 C C . SER A 1 138 ? -0.534 8.050 -10.898 1.00 82.69 138 SER A C 1
ATOM 1091 O O . SER A 1 138 ? -0.171 7.784 -9.744 1.00 82.69 138 SER A O 1
ATOM 1093 N N . ALA A 1 139 ? 0.275 7.878 -11.948 1.00 88.94 139 ALA A N 1
ATOM 1094 C CA . ALA A 1 139 ? 1.706 7.663 -11.794 1.00 88.94 139 ALA A CA 1
ATOM 1095 C C . ALA A 1 139 ? 2.337 8.898 -11.138 1.00 88.94 139 ALA A C 1
ATOM 1097 O O . ALA A 1 139 ? 2.036 10.040 -11.476 1.00 88.94 139 ALA A O 1
ATOM 1098 N N . PHE A 1 140 ? 3.208 8.665 -10.165 1.00 92.31 140 PHE A N 1
ATOM 1099 C CA . PHE A 1 140 ? 3.900 9.717 -9.435 1.00 92.31 140 PHE A CA 1
ATOM 1100 C C . PHE A 1 140 ? 4.974 10.377 -10.300 1.00 92.31 140 PHE A C 1
ATOM 1102 O O . PHE A 1 140 ? 5.088 11.606 -10.348 1.00 92.31 140 PHE A O 1
ATOM 1109 N N . ARG A 1 141 ? 5.767 9.550 -10.986 1.00 93.19 141 ARG A N 1
ATOM 1110 C CA . ARG A 1 141 ? 6.820 9.978 -11.905 1.00 93.19 141 ARG A CA 1
ATOM 1111 C C . ARG A 1 141 ? 6.944 9.008 -13.068 1.00 93.19 141 ARG A C 1
ATOM 1113 O O . ARG A 1 141 ? 6.546 7.847 -12.985 1.00 93.19 141 ARG A O 1
ATOM 1120 N N . PHE A 1 142 ? 7.550 9.521 -14.125 1.00 93.12 142 PHE A N 1
ATOM 1121 C CA . PHE A 1 142 ? 7.961 8.769 -15.291 1.00 93.12 142 PHE A CA 1
ATOM 1122 C C . PHE A 1 142 ? 9.476 8.901 -15.424 1.00 93.12 142 PHE A C 1
ATOM 1124 O O . PHE A 1 142 ? 9.990 10.018 -15.512 1.00 93.12 142 PHE A O 1
ATOM 1131 N N . LEU A 1 143 ? 10.191 7.783 -15.394 1.00 94.44 143 LEU A N 1
ATOM 1132 C CA . LEU A 1 143 ? 11.645 7.724 -15.366 1.00 94.44 143 LEU A CA 1
ATOM 1133 C C . LEU A 1 143 ? 12.161 6.982 -16.604 1.00 94.44 143 LEU A C 1
ATOM 1135 O O . LEU A 1 143 ? 12.163 5.753 -16.627 1.00 94.44 143 LEU A O 1
ATOM 1139 N N . PRO A 1 144 ? 12.624 7.701 -17.640 1.00 94.00 144 PRO A N 1
ATOM 1140 C CA . PRO A 1 144 ? 13.260 7.060 -18.780 1.00 94.00 144 PRO A CA 1
ATOM 1141 C C . PRO A 1 144 ? 14.494 6.261 -18.337 1.00 94.00 144 PRO A C 1
ATOM 1143 O O . PRO A 1 144 ? 15.346 6.816 -17.639 1.00 94.00 144 PRO A O 1
ATOM 1146 N N . LYS A 1 145 ? 14.636 4.996 -18.761 1.00 94.44 145 LYS A N 1
ATOM 1147 C CA . LYS A 1 145 ? 15.791 4.138 -18.404 1.00 94.44 145 LYS A CA 1
ATOM 1148 C C . LYS A 1 145 ? 17.131 4.799 -18.780 1.00 94.44 145 LYS A C 1
ATOM 1150 O O . LYS A 1 145 ? 18.088 4.730 -18.014 1.00 94.44 145 LYS A O 1
ATOM 1155 N N . LEU A 1 146 ? 17.174 5.552 -19.885 1.00 92.81 146 LEU A N 1
ATOM 1156 C CA . LEU A 1 146 ? 18.345 6.336 -20.318 1.00 92.81 146 LEU A CA 1
ATOM 1157 C C . LEU A 1 146 ? 18.747 7.471 -19.355 1.00 92.81 146 LEU A C 1
ATOM 1159 O O . LEU A 1 146 ? 19.880 7.938 -19.399 1.00 92.81 146 LEU A O 1
ATOM 1163 N N . GLN A 1 147 ? 17.834 7.920 -18.493 1.00 93.69 147 GLN A N 1
ATOM 1164 C CA . GLN A 1 147 ? 18.047 8.992 -17.513 1.00 93.69 147 GLN A CA 1
ATOM 1165 C C . GLN A 1 147 ? 18.030 8.465 -16.071 1.00 93.69 147 GLN A C 1
ATOM 1167 O O . GLN A 1 147 ? 17.966 9.251 -15.124 1.00 93.69 147 GLN A O 1
ATOM 1172 N N . LEU A 1 148 ? 18.083 7.139 -15.892 1.00 93.56 148 LEU A N 1
ATOM 1173 C CA . LEU A 1 148 ? 17.938 6.484 -14.595 1.00 93.56 148 LEU A CA 1
ATOM 1174 C C . LEU A 1 148 ? 18.947 7.018 -13.573 1.00 93.56 148 LEU A C 1
ATOM 1176 O O . LEU A 1 148 ? 18.550 7.469 -12.505 1.00 93.56 148 LEU A O 1
ATOM 1180 N N . ALA A 1 149 ? 20.237 7.033 -13.914 1.00 91.31 149 ALA A N 1
ATOM 1181 C CA . ALA A 1 149 ? 21.292 7.469 -12.998 1.00 91.31 149 ALA A CA 1
ATOM 1182 C C . ALA A 1 149 ? 21.171 8.949 -12.586 1.00 91.31 149 ALA A C 1
ATOM 1184 O O . ALA A 1 149 ? 21.510 9.303 -11.461 1.00 91.31 149 ALA A O 1
ATOM 1185 N N . GLU A 1 150 ? 20.676 9.803 -13.483 1.00 94.25 150 GLU A N 1
ATOM 1186 C CA . GLU A 1 150 ? 20.532 11.242 -13.245 1.00 94.25 150 GLU A CA 1
ATOM 1187 C C . GLU A 1 150 ? 19.315 11.552 -12.364 1.00 94.25 150 GLU A C 1
ATOM 1189 O O . GLU A 1 150 ? 19.404 12.335 -11.419 1.00 94.25 150 GLU A O 1
ATOM 1194 N N . LYS A 1 151 ? 18.168 10.936 -12.669 1.00 94.75 151 LYS A N 1
ATOM 1195 C CA . LYS A 1 151 ? 16.873 11.317 -12.089 1.00 94.75 151 LYS A CA 1
ATOM 1196 C C . LYS A 1 151 ? 16.441 10.464 -10.904 1.00 94.75 151 LYS A C 1
ATOM 1198 O O . LYS A 1 151 ? 15.663 10.943 -10.077 1.00 94.75 151 LYS A O 1
ATOM 1203 N N . LEU A 1 152 ? 16.925 9.223 -10.798 1.00 97.25 152 LEU A N 1
ATOM 1204 C CA . LEU A 1 152 ? 16.542 8.318 -9.714 1.00 97.25 152 LEU A CA 1
ATOM 1205 C C . LEU A 1 152 ? 16.775 8.920 -8.317 1.00 97.25 152 LEU A C 1
ATOM 1207 O O . LEU A 1 152 ? 15.856 8.791 -7.513 1.00 97.25 152 LEU A O 1
ATOM 1211 N N . PRO A 1 153 ? 17.896 9.607 -8.004 1.00 95.75 153 PRO A N 1
ATOM 1212 C CA . PRO A 1 153 ? 18.109 10.146 -6.658 1.00 95.75 153 PRO A CA 1
ATOM 1213 C C . PRO A 1 153 ? 17.016 11.124 -6.209 1.00 95.75 153 PRO A C 1
ATOM 1215 O O . PRO A 1 153 ? 16.469 11.008 -5.112 1.00 95.75 153 PRO A O 1
ATOM 1218 N N . ASP A 1 154 ? 16.650 12.071 -7.076 1.00 94.94 154 ASP A N 1
ATOM 1219 C CA . ASP A 1 154 ? 15.600 13.050 -6.786 1.00 94.94 154 ASP A CA 1
ATOM 1220 C C . ASP A 1 154 ? 14.214 12.390 -6.738 1.00 94.94 154 ASP A C 1
ATOM 1222 O O . ASP A 1 154 ? 13.443 12.604 -5.798 1.00 94.94 154 ASP A O 1
ATOM 1226 N N . TYR A 1 155 ? 13.906 11.524 -7.707 1.00 96.44 155 TYR A N 1
ATOM 1227 C CA . TYR A 1 155 ? 12.606 10.854 -7.769 1.00 96.44 155 TYR A CA 1
ATOM 1228 C C . TYR A 1 155 ? 12.398 9.909 -6.590 1.00 96.44 155 TYR A C 1
ATOM 1230 O O . TYR A 1 155 ? 11.300 9.878 -6.038 1.00 96.44 155 TYR A O 1
ATOM 1238 N N . PHE A 1 156 ? 13.440 9.196 -6.163 1.00 96.56 156 PHE A N 1
ATOM 1239 C CA . PHE A 1 156 ? 13.394 8.325 -4.997 1.00 96.56 156 PHE A CA 1
ATOM 1240 C C . PHE A 1 156 ? 13.150 9.125 -3.715 1.00 96.56 156 PHE A C 1
ATOM 1242 O O . PHE A 1 156 ? 12.242 8.792 -2.954 1.00 96.56 156 PHE A O 1
ATOM 1249 N N . ARG A 1 157 ? 13.860 10.242 -3.506 1.00 92.44 157 ARG A N 1
ATOM 1250 C CA . ARG A 1 157 ? 13.636 11.119 -2.345 1.00 92.44 157 ARG A CA 1
ATOM 1251 C C . ARG A 1 157 ? 12.211 11.671 -2.301 1.00 92.44 157 ARG A C 1
ATOM 1253 O O . ARG A 1 157 ? 11.563 11.635 -1.254 1.00 92.44 157 ARG A O 1
ATOM 1260 N N . GLN A 1 158 ? 11.705 12.163 -3.431 1.00 88.50 158 GLN A N 1
ATOM 1261 C CA . GLN A 1 158 ? 10.332 12.665 -3.533 1.00 88.50 158 GLN A CA 1
ATOM 1262 C C . GLN A 1 158 ? 9.303 11.551 -3.308 1.00 88.50 158 GLN A C 1
ATOM 1264 O O . GLN A 1 158 ? 8.287 11.775 -2.651 1.00 88.50 158 GLN A O 1
ATOM 1269 N N . ALA A 1 159 ? 9.571 10.349 -3.816 1.00 93.81 159 ALA A N 1
ATOM 1270 C CA . ALA A 1 159 ? 8.716 9.187 -3.634 1.00 93.81 159 ALA A CA 1
ATOM 1271 C C . ALA A 1 159 ? 8.670 8.741 -2.170 1.00 93.81 159 ALA A C 1
ATOM 1273 O O . ALA A 1 159 ? 7.586 8.492 -1.655 1.00 93.81 159 ALA A O 1
ATOM 1274 N N . LEU A 1 160 ? 9.806 8.735 -1.466 1.00 90.62 160 LEU A N 1
ATOM 1275 C CA . LEU A 1 160 ? 9.856 8.475 -0.026 1.00 90.62 160 LEU A CA 1
ATOM 1276 C C . LEU A 1 160 ? 9.059 9.516 0.764 1.00 90.62 160 LEU A C 1
ATOM 1278 O O . LEU A 1 160 ? 8.288 9.156 1.650 1.00 90.62 160 LEU A O 1
ATOM 1282 N N . ALA A 1 161 ? 9.193 10.801 0.429 1.00 82.50 161 ALA A N 1
ATOM 1283 C CA . ALA A 1 161 ? 8.381 11.848 1.043 1.00 82.50 161 ALA A CA 1
ATOM 1284 C C . ALA A 1 161 ? 6.882 11.640 0.764 1.00 82.50 161 ALA A C 1
ATOM 1286 O O . ALA A 1 161 ? 6.065 11.808 1.666 1.00 82.50 161 ALA A O 1
ATOM 1287 N N . ALA A 1 162 ? 6.516 11.209 -0.447 1.00 82.38 162 ALA A N 1
ATOM 1288 C CA . ALA A 1 162 ? 5.139 10.877 -0.793 1.00 82.38 162 ALA A CA 1
ATOM 1289 C C . ALA A 1 162 ? 4.623 9.656 -0.008 1.00 82.38 162 ALA A C 1
ATOM 1291 O O . ALA A 1 162 ? 3.508 9.720 0.505 1.00 82.38 162 ALA A O 1
ATOM 1292 N N . CYS A 1 163 ? 5.425 8.598 0.160 1.00 85.06 163 CYS A N 1
ATOM 1293 C CA . CYS A 1 163 ? 5.103 7.461 1.033 1.00 85.06 163 CYS A CA 1
ATOM 1294 C C . CYS A 1 163 ? 4.875 7.924 2.484 1.00 85.06 163 CYS A C 1
ATOM 1296 O O . CYS A 1 163 ? 3.874 7.560 3.090 1.00 85.06 163 CYS A O 1
ATOM 1298 N N . ARG A 1 164 ? 5.739 8.802 3.015 1.00 71.38 164 ARG A N 1
ATOM 1299 C CA . ARG A 1 164 ? 5.630 9.354 4.382 1.00 71.38 164 ARG A CA 1
ATOM 1300 C C . ARG A 1 164 ? 4.455 10.312 4.568 1.00 71.38 164 ARG A C 1
ATOM 1302 O O . ARG A 1 164 ? 3.824 10.328 5.609 1.00 71.38 164 ARG A O 1
ATOM 1309 N N . SER A 1 165 ? 4.115 11.113 3.562 1.00 62.28 165 SER A N 1
ATOM 1310 C CA . SER A 1 165 ? 2.915 11.962 3.624 1.00 62.28 165 SER A CA 1
ATOM 1311 C C . SER A 1 165 ? 1.616 11.146 3.638 1.00 62.28 165 SER A C 1
ATOM 1313 O O . SER A 1 165 ? 0.553 11.681 3.943 1.00 62.28 165 SER A O 1
ATOM 1315 N N . ARG A 1 166 ? 1.705 9.853 3.291 1.00 61.03 166 ARG A N 1
ATOM 1316 C CA . ARG A 1 166 ? 0.595 8.901 3.280 1.00 61.03 166 ARG A CA 1
ATOM 1317 C C . ARG A 1 166 ? 0.554 7.997 4.506 1.00 61.03 166 ARG A C 1
ATOM 1319 O O . ARG A 1 166 ? -0.482 7.359 4.683 1.00 61.03 166 ARG A O 1
ATOM 1326 N N . THR A 1 167 ? 1.591 7.942 5.355 1.00 62.53 167 THR A N 1
ATOM 1327 C CA . THR A 1 167 ? 1.439 7.307 6.669 1.00 62.53 167 THR A CA 1
ATOM 1328 C C . THR A 1 167 ? 0.432 8.130 7.447 1.00 62.53 167 THR A C 1
ATOM 1330 O O . THR A 1 167 ? 0.675 9.261 7.871 1.00 62.53 167 THR A O 1
ATOM 1333 N N . ARG A 1 168 ? -0.770 7.573 7.566 1.00 71.56 168 ARG A N 1
ATOM 1334 C CA . ARG A 1 168 ? -1.867 8.241 8.247 1.00 71.56 168 ARG A CA 1
ATOM 1335 C C . ARG A 1 168 ? -1.499 8.251 9.709 1.00 71.56 168 ARG A C 1
ATOM 1337 O O . ARG A 1 168 ? -1.319 7.197 10.315 1.00 71.56 168 ARG A O 1
ATOM 1344 N N . THR A 1 169 ? -1.310 9.442 10.249 1.00 76.19 169 THR A N 1
ATOM 1345 C CA . THR A 1 169 ? -0.928 9.614 11.641 1.00 76.19 169 THR A CA 1
ATOM 1346 C C . THR A 1 169 ? -2.053 10.284 12.398 1.00 76.19 169 THR A C 1
ATOM 1348 O O . THR A 1 169 ? -2.731 11.186 11.907 1.00 76.19 169 THR A O 1
ATOM 1351 N N . LEU A 1 170 ? -2.257 9.830 13.624 1.00 82.75 170 LEU A N 1
ATOM 1352 C CA . LEU A 1 170 ? -3.122 10.474 14.588 1.00 82.75 170 LEU A CA 1
ATOM 1353 C C . LEU A 1 170 ? -2.240 11.155 15.625 1.00 82.75 170 LEU A C 1
ATOM 1355 O O . LEU A 1 170 ? -1.541 10.486 16.383 1.00 82.75 170 LEU A O 1
ATOM 1359 N N . ASN A 1 171 ? -2.310 12.482 15.692 1.00 82.25 171 ASN A N 1
ATOM 1360 C CA . ASN A 1 171 ? -1.718 13.211 16.803 1.00 82.25 171 ASN A CA 1
ATOM 1361 C C . ASN A 1 171 ? -2.607 13.069 18.049 1.00 82.25 171 ASN A C 1
ATOM 1363 O O . ASN A 1 171 ? -3.793 13.432 18.036 1.00 82.25 171 ASN A O 1
ATOM 1367 N N . VAL A 1 172 ? -2.028 12.524 19.116 1.00 84.25 172 VAL A N 1
ATOM 1368 C CA . VAL A 1 172 ? -2.675 12.303 20.407 1.00 84.25 172 VAL A CA 1
ATOM 1369 C C . VAL A 1 172 ? -1.839 12.951 21.497 1.00 84.25 172 VAL A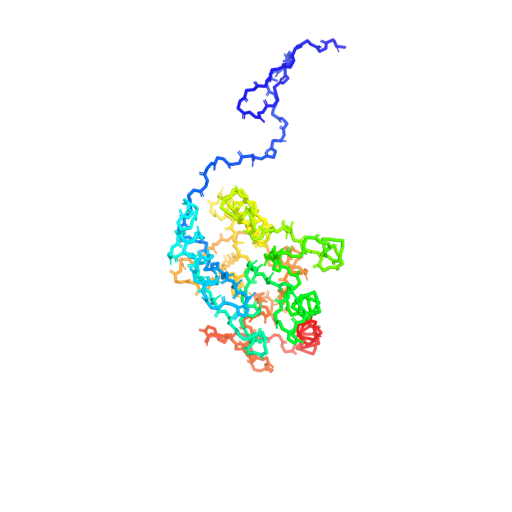 C 1
ATOM 1371 O O . VAL A 1 172 ? -0.629 12.766 21.559 1.00 84.25 172 VAL A O 1
ATOM 1374 N N . LEU A 1 173 ? -2.494 13.684 22.395 1.00 82.06 173 LEU A N 1
ATOM 1375 C CA . LEU A 1 173 ? -1.848 14.177 23.603 1.00 82.06 173 LEU A CA 1
ATOM 1376 C C . LEU A 1 173 ? -1.693 13.015 24.595 1.00 82.06 173 LEU A C 1
ATOM 1378 O O . LEU A 1 173 ? -2.692 12.538 25.154 1.00 82.06 173 LEU A O 1
ATOM 1382 N N . CYS A 1 174 ? -0.457 12.572 24.792 1.00 81.50 174 CYS A N 1
ATOM 1383 C CA . CYS A 1 174 ? -0.062 11.516 25.716 1.00 81.50 174 CYS A CA 1
ATOM 1384 C C . CYS A 1 174 ? 0.817 12.128 26.804 1.00 81.50 174 CYS A C 1
ATOM 1386 O O . CYS A 1 174 ? 1.804 12.780 26.496 1.00 81.50 174 CYS A O 1
ATOM 1388 N N . ASP A 1 175 ? 0.414 11.993 28.069 1.00 77.62 175 ASP A N 1
ATOM 1389 C CA . ASP A 1 175 ? 1.150 12.527 29.230 1.00 77.62 175 ASP A CA 1
ATOM 1390 C C . ASP A 1 175 ? 1.561 14.016 29.130 1.00 77.62 175 ASP A C 1
ATOM 1392 O O . ASP A 1 175 ? 2.519 14.461 29.751 1.00 77.62 175 ASP A O 1
ATOM 1396 N N . GLY A 1 176 ? 0.784 14.815 28.388 1.00 73.31 176 GLY A N 1
ATOM 1397 C CA . GLY A 1 176 ? 1.034 16.248 28.184 1.00 73.31 176 GLY A CA 1
ATOM 1398 C C . GLY A 1 176 ? 1.862 16.585 26.941 1.00 73.31 176 GLY A C 1
ATOM 1399 O O . GLY A 1 176 ? 1.989 17.764 26.619 1.00 73.31 176 GLY A O 1
ATOM 1400 N N . GLU A 1 177 ? 2.339 15.585 26.199 1.00 73.69 177 GLU A N 1
ATOM 1401 C CA . GLU A 1 177 ? 3.107 15.752 24.965 1.00 73.69 177 GLU A CA 1
ATOM 1402 C C . GLU A 1 177 ? 2.336 15.241 23.740 1.00 73.69 177 GLU A C 1
ATOM 1404 O O . GLU A 1 177 ? 1.629 14.230 23.780 1.00 73.69 177 GLU A O 1
ATOM 1409 N N . GLY A 1 178 ? 2.430 15.969 22.625 1.00 76.69 178 GLY A N 1
ATOM 1410 C CA . GLY A 1 178 ? 1.810 15.565 21.364 1.00 76.69 178 GLY A CA 1
ATOM 1411 C C . GLY A 1 178 ? 2.591 14.419 20.728 1.00 76.69 178 GLY A C 1
ATOM 1412 O O . GLY A 1 178 ? 3.690 14.630 20.230 1.00 76.69 178 GLY A O 1
ATOM 1413 N N . THR A 1 179 ? 2.012 13.222 20.714 1.00 79.06 179 THR A N 1
ATOM 1414 C CA . THR A 1 179 ? 2.603 12.020 20.114 1.00 79.06 179 THR A CA 1
ATOM 1415 C C . THR A 1 179 ? 1.879 11.674 18.816 1.00 79.06 179 THR A C 1
ATOM 1417 O O . THR A 1 179 ? 0.652 11.572 18.792 1.00 79.06 179 THR A O 1
ATOM 1420 N N . ASN A 1 180 ? 2.626 11.471 17.729 1.00 79.19 180 ASN A N 1
ATOM 1421 C CA . ASN A 1 180 ? 2.069 10.975 16.470 1.00 79.19 180 ASN A CA 1
ATOM 1422 C C . ASN A 1 180 ? 2.019 9.445 16.491 1.00 79.19 180 ASN A C 1
ATOM 1424 O O . ASN A 1 180 ? 3.035 8.787 16.694 1.00 79.19 180 ASN A O 1
ATOM 1428 N N . ILE A 1 181 ? 0.832 8.885 16.269 1.00 82.44 181 ILE A N 1
ATOM 1429 C CA . ILE A 1 181 ? 0.598 7.442 16.188 1.00 82.44 181 ILE A CA 1
ATOM 1430 C C . ILE A 1 181 ? 0.336 7.079 14.730 1.00 82.44 181 ILE A C 1
ATOM 1432 O O . ILE A 1 181 ? -0.614 7.596 14.145 1.00 82.44 181 ILE A O 1
ATOM 1436 N N . VAL A 1 182 ? 1.135 6.181 14.154 1.00 83.19 182 VAL A N 1
ATOM 1437 C CA . VAL A 1 182 ? 0.890 5.630 12.813 1.00 83.19 182 VAL A CA 1
ATOM 1438 C C . VAL A 1 182 ? -0.333 4.710 12.867 1.00 83.19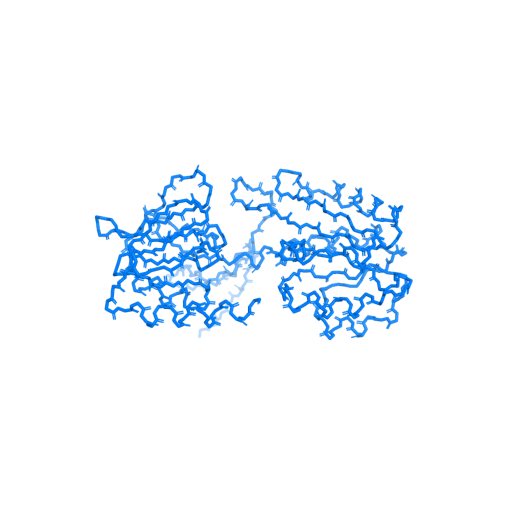 182 VAL A C 1
ATOM 1440 O O . VAL A 1 182 ? -0.374 3.753 13.640 1.00 83.19 182 VAL A O 1
ATOM 1443 N N . LEU A 1 183 ? -1.364 5.010 12.074 1.00 84.62 183 LEU A N 1
ATOM 1444 C CA . LEU A 1 183 ? -2.644 4.295 12.112 1.00 84.62 183 LEU A CA 1
ATOM 1445 C C . LEU A 1 183 ? -2.534 2.845 11.635 1.00 84.62 183 LEU A C 1
ATOM 1447 O O . LEU A 1 183 ? -3.231 1.984 12.170 1.00 84.62 183 LEU A O 1
ATOM 1451 N N . ASP A 1 184 ? -1.632 2.567 10.695 1.00 80.81 184 ASP A N 1
ATOM 1452 C CA . ASP A 1 184 ? -1.381 1.210 10.194 1.00 80.81 184 ASP A CA 1
ATOM 1453 C C . ASP A 1 184 ? -0.750 0.301 11.264 1.00 80.81 184 ASP A C 1
ATOM 1455 O O . ASP A 1 184 ? -0.932 -0.917 11.238 1.00 80.81 184 ASP A O 1
ATOM 1459 N N . GLU A 1 185 ? -0.074 0.881 12.259 1.00 85.19 185 GLU A N 1
ATOM 1460 C CA . GLU A 1 185 ? 0.493 0.162 13.405 1.00 85.19 185 GLU A CA 1
ATOM 1461 C C . GLU A 1 185 ? -0.480 0.062 14.585 1.00 85.19 185 GLU A C 1
ATOM 1463 O O . GLU A 1 185 ? -0.275 -0.746 15.494 1.00 85.19 185 GLU A O 1
ATOM 1468 N N . LEU A 1 186 ? -1.536 0.880 14.604 1.00 90.12 186 LEU A N 1
ATOM 1469 C CA . LEU A 1 186 ? -2.520 0.904 15.679 1.00 90.12 186 LEU A CA 1
ATOM 1470 C C . LEU A 1 186 ? -3.518 -0.248 15.505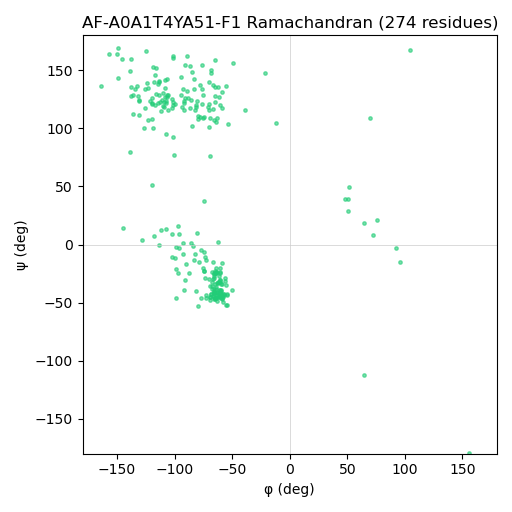 1.00 90.12 186 LEU A C 1
ATOM 1472 O O . LEU A 1 186 ? -4.391 -0.208 14.640 1.00 90.12 186 LEU A O 1
ATOM 1476 N N . VAL A 1 187 ? -3.417 -1.260 16.368 1.00 92.31 187 VAL A N 1
ATOM 1477 C CA . VAL A 1 187 ? -4.231 -2.485 16.308 1.00 92.31 187 VAL A CA 1
ATOM 1478 C C . VAL A 1 187 ? -5.615 -2.237 16.902 1.00 92.31 187 VAL A C 1
ATOM 1480 O O . VAL A 1 187 ? -6.645 -2.509 16.281 1.00 92.31 187 VAL A O 1
ATOM 1483 N N . TYR A 1 188 ? -5.653 -1.717 18.127 1.00 95.12 188 TYR A N 1
ATOM 1484 C CA . TYR A 1 188 ? -6.890 -1.347 18.802 1.00 95.12 188 TYR A CA 1
ATOM 1485 C C . TYR A 1 188 ? -6.641 -0.309 19.895 1.00 95.12 188 TYR A C 1
ATOM 1487 O O . TYR A 1 188 ? -5.519 -0.102 20.359 1.00 95.12 188 TYR A O 1
ATOM 1495 N N . VAL A 1 189 ? -7.723 0.324 20.334 1.00 96.38 189 VAL A N 1
ATOM 1496 C CA . VAL A 1 189 ? -7.744 1.223 21.482 1.00 96.38 189 VAL A CA 1
ATOM 1497 C C . VAL A 1 189 ? -8.745 0.706 22.502 1.00 96.38 189 VAL A C 1
ATOM 1499 O O . VAL A 1 189 ? -9.916 0.485 22.182 1.00 96.38 189 VAL A O 1
ATOM 1502 N N . GLY A 1 190 ? -8.259 0.487 23.722 1.00 95.12 190 GLY A N 1
ATOM 1503 C CA . GLY A 1 190 ? -9.049 0.101 24.888 1.00 95.12 190 GLY A CA 1
ATOM 1504 C C . GLY A 1 190 ? -9.306 1.289 25.811 1.00 95.12 190 GLY A C 1
ATOM 1505 O O . GLY A 1 190 ? -8.618 2.304 25.739 1.00 95.12 190 GLY A O 1
ATOM 1506 N N . THR A 1 191 ? -10.296 1.174 26.693 1.00 94.94 191 THR A N 1
ATOM 1507 C CA . THR A 1 191 ? -10.492 2.119 27.803 1.00 94.94 191 THR A CA 1
ATOM 1508 C C . THR A 1 191 ? -10.153 1.438 29.123 1.00 94.94 191 THR A C 1
ATOM 1510 O O . THR A 1 191 ? -10.783 0.441 29.469 1.00 94.94 191 THR A O 1
ATOM 1513 N N . GLU A 1 192 ? -9.211 2.006 29.871 1.00 91.56 192 GLU A N 1
ATOM 1514 C CA . GLU A 1 192 ? -8.774 1.537 31.190 1.00 91.56 192 GLU A CA 1
ATOM 1515 C C . GLU A 1 192 ? -8.601 2.746 32.118 1.00 91.56 192 GLU A C 1
ATOM 1517 O O . GLU A 1 192 ? -8.087 3.776 31.694 1.00 91.56 192 GLU A O 1
ATOM 1522 N N . GLU A 1 193 ? -9.090 2.672 33.360 1.00 87.50 193 GLU A N 1
ATOM 1523 C CA . GLU A 1 193 ? -8.965 3.755 34.359 1.00 87.50 193 GLU A CA 1
ATOM 1524 C C . GLU A 1 193 ? -9.338 5.167 33.844 1.00 87.50 193 GLU A C 1
ATOM 1526 O O . GLU A 1 193 ? -8.726 6.173 34.200 1.00 87.50 193 GLU A O 1
ATOM 1531 N N . ARG A 1 194 ? -10.387 5.258 33.010 1.00 86.62 194 ARG A N 1
ATOM 1532 C CA . ARG A 1 194 ? -10.858 6.501 32.349 1.00 86.62 194 ARG A CA 1
ATOM 1533 C C . ARG A 1 194 ? -9.863 7.119 31.355 1.00 86.62 194 ARG A C 1
ATOM 1535 O O . ARG A 1 194 ? -10.008 8.287 30.998 1.00 86.62 194 ARG A O 1
ATOM 1542 N N . MET A 1 195 ? -8.893 6.347 30.884 1.00 92.06 195 MET A N 1
ATOM 1543 C CA . MET A 1 195 ? -7.947 6.723 29.840 1.00 92.06 195 MET A CA 1
ATOM 1544 C C . MET A 1 195 ? -8.085 5.792 28.639 1.00 92.06 195 MET A C 1
ATOM 1546 O O . MET A 1 195 ? -8.487 4.634 28.770 1.00 92.06 195 MET A O 1
ATOM 1550 N N . LEU A 1 196 ? -7.749 6.303 27.458 1.00 95.00 196 LEU A N 1
ATOM 1551 C CA . LEU A 1 196 ? -7.561 5.472 26.278 1.00 95.00 196 LEU A CA 1
ATOM 1552 C C . LEU A 1 196 ? -6.162 4.888 26.276 1.00 95.00 196 LEU A C 1
ATOM 1554 O O . LEU A 1 196 ? -5.191 5.617 26.477 1.00 95.00 196 LEU A O 1
ATOM 1558 N N . ILE A 1 197 ? -6.091 3.591 26.005 1.00 94.81 197 ILE A N 1
ATOM 1559 C CA . ILE A 1 197 ? -4.862 2.818 25.899 1.00 94.81 197 ILE A CA 1
ATOM 1560 C C . ILE A 1 197 ? -4.705 2.401 24.439 1.00 94.81 197 ILE A C 1
ATOM 1562 O O . ILE A 1 197 ? -5.537 1.662 23.910 1.00 94.81 197 ILE A O 1
ATOM 1566 N N . PHE A 1 198 ? -3.666 2.905 23.778 1.00 93.56 198 PHE A N 1
ATOM 1567 C CA . PHE A 1 198 ? -3.382 2.631 22.371 1.00 93.56 198 PHE A CA 1
ATOM 1568 C C . PHE A 1 198 ? -2.451 1.424 22.264 1.00 93.56 198 PHE A C 1
ATOM 1570 O O . PHE A 1 198 ? -1.302 1.476 22.712 1.00 93.56 198 PHE A O 1
ATOM 1577 N N . HIS A 1 199 ? -2.947 0.342 21.664 1.00 91.88 199 HIS A N 1
ATOM 1578 C CA . HIS A 1 199 ? -2.207 -0.902 21.481 1.00 91.88 199 HIS A CA 1
ATOM 1579 C C . HIS A 1 199 ? -1.698 -1.002 20.043 1.00 91.88 199 HIS A C 1
ATOM 1581 O O . HIS A 1 199 ? -2.486 -1.031 19.095 1.00 91.88 199 HIS A O 1
ATOM 1587 N N . ARG A 1 200 ? -0.372 -1.042 19.894 1.00 88.88 200 ARG A N 1
ATOM 1588 C CA . ARG A 1 200 ? 0.332 -1.097 18.606 1.00 88.88 200 ARG A CA 1
ATOM 1589 C C . ARG A 1 200 ? 0.817 -2.516 18.297 1.00 88.88 200 ARG A C 1
ATOM 1591 O O . ARG A 1 200 ? 0.891 -3.343 19.203 1.00 88.88 200 ARG A O 1
ATOM 1598 N N . ALA A 1 201 ? 1.102 -2.795 17.025 1.00 76.31 201 ALA A N 1
ATOM 1599 C CA . ALA A 1 201 ? 1.492 -4.125 16.551 1.00 76.31 201 ALA A CA 1
ATOM 1600 C C . ALA A 1 201 ? 2.892 -4.556 17.028 1.00 76.31 201 ALA A C 1
ATOM 1602 O O . ALA A 1 201 ? 3.132 -5.746 17.228 1.00 76.31 201 ALA A O 1
ATOM 1603 N N . GLU A 1 202 ? 3.799 -3.602 17.249 1.00 69.88 202 GLU A N 1
ATOM 1604 C CA . GLU A 1 202 ? 5.135 -3.858 17.794 1.00 69.88 202 GLU A CA 1
ATOM 1605 C C . GLU A 1 202 ? 5.152 -3.861 19.334 1.00 69.88 202 GLU A C 1
ATOM 1607 O O . GLU A 1 202 ? 4.319 -3.194 19.960 1.00 69.88 202 GLU A O 1
ATOM 1612 N N . PRO A 1 203 ? 6.102 -4.579 19.975 1.00 58.81 203 PRO A N 1
ATOM 1613 C CA . PRO A 1 203 ? 6.277 -4.596 21.426 1.00 58.81 203 PRO A CA 1
ATOM 1614 C C . PRO A 1 203 ? 6.803 -3.243 21.927 1.00 58.81 203 PRO A C 1
ATOM 1616 O O . PRO A 1 203 ? 7.970 -3.079 22.269 1.00 58.81 203 PRO A O 1
ATOM 1619 N N . ALA A 1 204 ? 5.912 -2.262 21.976 1.00 65.81 204 ALA A N 1
ATOM 1620 C CA . ALA A 1 204 ? 6.142 -0.952 22.548 1.00 65.81 204 ALA A CA 1
ATOM 1621 C C . ALA A 1 204 ? 5.212 -0.748 23.745 1.00 65.81 204 ALA A C 1
ATOM 1623 O O . ALA A 1 204 ? 4.110 -1.301 23.806 1.00 65.81 204 ALA A O 1
ATOM 1624 N N . ALA A 1 205 ? 5.644 0.079 24.699 1.00 76.12 205 ALA A N 1
ATOM 1625 C CA . ALA A 1 205 ? 4.783 0.470 25.804 1.00 76.12 205 ALA A CA 1
ATOM 1626 C C . ALA A 1 205 ? 3.478 1.088 25.253 1.00 76.12 205 ALA A C 1
ATOM 1628 O O . ALA A 1 205 ? 3.523 1.869 24.287 1.00 76.12 205 ALA A O 1
ATOM 1629 N N . PRO A 1 206 ? 2.314 0.724 25.819 1.00 80.81 206 PRO A N 1
ATOM 1630 C CA . PRO A 1 206 ? 1.049 1.293 25.392 1.00 80.81 206 PRO A CA 1
ATOM 1631 C C . PRO A 1 206 ? 1.023 2.788 25.711 1.00 80.81 206 PRO A C 1
ATOM 1633 O O . PRO A 1 206 ? 1.403 3.209 26.804 1.00 80.81 206 PRO A O 1
ATOM 1636 N N . LEU A 1 207 ? 0.555 3.584 24.753 1.00 88.50 207 LEU A N 1
ATOM 1637 C CA . LEU A 1 207 ? 0.392 5.023 24.944 1.00 88.50 207 LEU A CA 1
ATOM 1638 C C . LEU A 1 207 ? -0.939 5.292 25.641 1.00 88.50 207 LEU A C 1
ATOM 1640 O O . LEU A 1 207 ? -1.938 4.623 25.358 1.00 88.50 207 LEU A O 1
ATOM 1644 N N . LYS A 1 208 ? -0.959 6.279 26.538 1.00 92.25 208 LYS A N 1
ATOM 1645 C CA . LYS A 1 208 ? -2.154 6.659 27.297 1.00 92.25 208 LYS A CA 1
ATOM 1646 C C . LYS A 1 208 ? -2.604 8.057 26.913 1.00 92.25 208 LYS A C 1
ATOM 1648 O O . LYS A 1 208 ? -1.787 8.958 26.771 1.00 92.25 208 LYS A O 1
ATOM 1653 N N . SER A 1 209 ? -3.909 8.259 26.764 1.00 91.31 209 SER A N 1
ATOM 1654 C CA . SER A 1 209 ? -4.480 9.591 26.551 1.00 91.31 209 SER A CA 1
ATOM 1655 C C . SER A 1 209 ? -5.756 9.790 27.350 1.00 91.31 209 SER A C 1
ATOM 1657 O O . SER A 1 209 ? -6.530 8.860 27.569 1.00 91.31 209 SER A O 1
ATOM 1659 N N . ARG A 1 210 ? -6.010 11.039 27.748 1.00 90.12 210 ARG A N 1
ATOM 1660 C CA . ARG A 1 210 ? -7.239 11.448 28.446 1.00 90.12 210 ARG A CA 1
ATOM 1661 C C . ARG A 1 210 ? -8.391 11.786 27.494 1.00 90.12 210 ARG A C 1
ATOM 1663 O O . ARG A 1 210 ? -9.451 12.205 27.955 1.00 90.12 210 ARG A O 1
ATOM 1670 N N . MET A 1 211 ? -8.194 11.658 26.179 1.00 89.25 211 MET A N 1
ATOM 1671 C CA . MET A 1 211 ? -9.265 11.892 25.208 1.00 89.25 211 MET A CA 1
ATOM 1672 C C . MET A 1 211 ? -10.393 10.856 25.350 1.00 89.25 211 MET A C 1
ATOM 1674 O O . MET A 1 211 ? -10.188 9.776 25.891 1.00 89.25 211 MET A O 1
ATOM 1678 N N . SER A 1 212 ? -11.598 11.160 24.863 1.00 92.50 212 SER A N 1
ATOM 1679 C CA . SER A 1 212 ? -12.714 10.205 24.920 1.00 92.50 212 SER A CA 1
ATOM 1680 C C . SER A 1 212 ? -12.696 9.230 23.736 1.00 92.50 212 SER A C 1
ATOM 1682 O O . SER A 1 212 ? -12.321 9.610 22.624 1.00 92.50 212 SER A O 1
ATOM 1684 N N . LEU A 1 213 ? -13.177 7.994 23.940 1.00 93.44 213 LEU A N 1
ATOM 1685 C CA . LEU A 1 213 ? -13.281 6.997 22.860 1.00 93.44 213 LEU A CA 1
ATOM 1686 C C . LEU A 1 213 ? -14.194 7.475 21.721 1.00 93.44 213 LEU A C 1
ATOM 1688 O O . LEU A 1 213 ? -13.952 7.157 20.565 1.00 93.44 213 LEU A O 1
ATOM 1692 N N . ARG A 1 214 ? -15.225 8.268 22.041 1.00 93.19 214 ARG A N 1
ATOM 1693 C CA . ARG A 1 214 ? -16.129 8.861 21.048 1.00 93.19 214 ARG A CA 1
ATOM 1694 C C . ARG A 1 214 ? -15.402 9.871 20.159 1.00 93.19 214 ARG A C 1
ATOM 1696 O O . ARG A 1 214 ? -15.531 9.812 18.947 1.00 93.19 214 ARG A O 1
ATOM 1703 N N . THR A 1 215 ? -14.619 10.768 20.757 1.00 89.88 215 THR A N 1
ATOM 1704 C CA . THR A 1 215 ? -13.813 11.740 20.003 1.00 89.88 215 THR A CA 1
ATOM 1705 C C . THR A 1 215 ? -12.819 11.029 19.091 1.00 89.88 215 THR A C 1
ATOM 1707 O O . THR A 1 215 ? -12.590 11.459 17.966 1.00 89.88 215 THR A O 1
ATOM 1710 N N . LEU A 1 216 ? -12.229 9.930 19.567 1.00 93.06 216 LEU A N 1
ATOM 1711 C CA . LEU A 1 216 ? -11.339 9.112 18.755 1.00 93.06 216 LEU A CA 1
ATOM 1712 C C . LEU A 1 216 ? -12.082 8.431 17.593 1.00 93.06 216 LEU A C 1
ATOM 1714 O O . LEU A 1 216 ? -11.599 8.465 16.469 1.00 93.06 216 LEU A O 1
ATOM 1718 N N . GLU A 1 217 ? -13.256 7.850 17.849 1.00 92.56 217 GLU A N 1
ATOM 1719 C CA . GLU A 1 217 ? -14.113 7.243 16.820 1.00 92.56 217 GLU A CA 1
ATOM 1720 C C . GLU A 1 217 ? -14.480 8.249 15.720 1.00 92.56 217 GLU A C 1
ATOM 1722 O O . GLU A 1 217 ? -14.385 7.920 14.543 1.00 92.56 217 GLU A O 1
ATOM 1727 N N . GLU A 1 218 ? -14.840 9.481 16.090 1.00 89.56 218 GLU A N 1
ATOM 1728 C CA . GLU A 1 218 ? -15.141 10.561 15.141 1.00 89.56 218 GLU A CA 1
ATOM 1729 C C . GLU A 1 218 ? -13.907 10.938 14.301 1.00 89.56 218 GLU A C 1
ATOM 1731 O O . GLU A 1 218 ? -14.019 11.081 13.086 1.00 89.56 218 GLU A O 1
ATOM 1736 N N . LYS A 1 219 ? -12.717 11.022 14.916 1.00 83.19 219 LYS A N 1
ATOM 1737 C CA . LYS A 1 219 ? -11.453 11.287 14.204 1.00 83.19 219 LYS A CA 1
ATOM 1738 C C . LYS A 1 219 ? -11.035 10.162 13.251 1.00 83.19 219 LYS A C 1
ATOM 1740 O O . LYS A 1 219 ? -10.345 10.439 12.279 1.00 83.19 219 LYS A O 1
ATOM 1745 N N . LEU A 1 220 ? -11.415 8.916 13.536 1.00 89.19 220 LEU A N 1
ATOM 1746 C CA . LEU A 1 220 ? -11.001 7.726 12.780 1.00 89.19 220 LEU A CA 1
ATOM 1747 C C . LEU A 1 220 ? -12.122 7.130 11.913 1.00 89.19 220 LEU A C 1
ATOM 1749 O O . LEU A 1 220 ? -11.991 6.006 11.425 1.00 89.19 220 LEU A O 1
ATOM 1753 N N . ALA A 1 221 ? -13.224 7.859 11.711 1.00 80.75 221 ALA A N 1
ATOM 1754 C CA . ALA A 1 221 ? -14.422 7.349 11.043 1.00 80.75 221 ALA A CA 1
ATOM 1755 C C . ALA A 1 221 ? -14.166 6.865 9.603 1.00 80.75 221 ALA A C 1
ATOM 1757 O O . ALA A 1 221 ? -14.781 5.893 9.159 1.00 80.75 221 ALA A O 1
ATOM 1758 N N . GLU A 1 222 ? -13.242 7.513 8.891 1.00 79.25 222 GLU A N 1
ATOM 1759 C CA . GLU A 1 222 ? -12.867 7.168 7.511 1.00 79.25 222 GLU A CA 1
ATOM 1760 C C . GLU A 1 222 ? -11.583 6.329 7.428 1.00 79.25 222 GLU A C 1
ATOM 1762 O O . GLU A 1 222 ? -11.208 5.860 6.355 1.00 79.25 222 GLU A O 1
ATOM 1767 N N . GLU A 1 223 ? -10.953 6.051 8.570 1.00 82.12 223 GLU A N 1
ATOM 1768 C CA . GLU A 1 223 ? -9.622 5.442 8.646 1.00 82.12 223 GLU A CA 1
ATOM 1769 C C . GLU A 1 223 ? -9.643 3.927 8.860 1.00 82.12 223 GLU A C 1
ATOM 1771 O O . GLU A 1 223 ? -8.645 3.316 9.229 1.00 82.12 223 GLU A O 1
ATOM 1776 N N . GLY A 1 224 ? -10.790 3.285 8.633 1.00 86.31 224 GLY A N 1
ATOM 1777 C CA . GLY A 1 224 ? -10.906 1.832 8.761 1.00 86.31 224 GLY A CA 1
ATOM 1778 C C . GLY A 1 224 ? -10.958 1.330 10.207 1.00 86.31 224 GLY A C 1
ATOM 1779 O O . GLY A 1 224 ? -10.720 0.148 10.456 1.00 86.31 224 GLY A O 1
ATOM 1780 N N . PHE A 1 225 ? -11.326 2.189 11.160 1.00 93.12 225 PHE A N 1
ATOM 1781 C CA . PHE A 1 225 ? -11.564 1.796 12.547 1.00 93.12 225 PHE A CA 1
ATOM 1782 C C . PHE A 1 225 ? -13.043 1.504 12.805 1.00 93.12 225 PHE A C 1
ATOM 1784 O O . PHE A 1 225 ? -13.944 2.148 12.267 1.00 93.12 225 PHE A O 1
ATOM 1791 N N . LEU A 1 226 ? -13.305 0.514 13.655 1.00 93.81 226 LEU A N 1
ATOM 1792 C CA . LEU A 1 226 ? -14.644 0.053 13.990 1.00 93.81 226 LEU A CA 1
ATOM 1793 C C . LEU A 1 226 ? -14.822 -0.053 15.496 1.00 93.81 226 LEU A C 1
ATOM 1795 O O . LEU A 1 226 ? -14.083 -0.755 16.188 1.00 93.81 226 LEU A O 1
ATOM 1799 N N . ARG A 1 227 ? -15.846 0.624 16.013 1.00 95.00 227 ARG A N 1
ATOM 1800 C CA . ARG A 1 227 ? -16.221 0.511 17.417 1.00 95.00 227 ARG A CA 1
ATOM 1801 C C . ARG A 1 227 ? -16.998 -0.778 17.634 1.00 95.00 227 ARG A C 1
ATOM 1803 O O . ARG A 1 227 ? -18.130 -0.915 17.173 1.00 95.00 227 ARG A O 1
ATOM 1810 N N . ILE A 1 228 ? -16.376 -1.725 18.329 1.00 94.50 228 ILE A N 1
ATOM 1811 C CA . ILE A 1 228 ? -16.938 -3.065 18.559 1.00 94.50 228 ILE A CA 1
ATOM 1812 C C . ILE A 1 228 ? -17.595 -3.192 19.939 1.00 94.50 228 ILE A C 1
ATOM 1814 O O . ILE A 1 228 ? -18.443 -4.055 20.150 1.00 94.50 228 ILE A O 1
ATOM 1818 N N . HIS A 1 229 ? -17.234 -2.317 20.879 1.00 93.94 229 HIS A N 1
ATOM 1819 C CA . HIS A 1 229 ? -17.752 -2.295 22.243 1.00 93.94 229 HIS A CA 1
ATOM 1820 C C . HIS A 1 229 ? -17.756 -0.858 22.782 1.00 93.94 229 HIS A C 1
ATOM 1822 O O . HIS A 1 229 ? -17.130 0.040 22.215 1.00 93.94 229 HIS A O 1
ATOM 1828 N N . ASN A 1 230 ? -18.404 -0.630 23.926 1.00 90.31 230 ASN A N 1
ATOM 1829 C CA . ASN A 1 230 ? -18.372 0.675 24.593 1.00 90.31 230 ASN A CA 1
ATOM 1830 C C . ASN A 1 230 ? -16.952 1.103 24.997 1.00 90.31 230 ASN A C 1
ATOM 1832 O O . ASN A 1 230 ? -16.712 2.304 25.091 1.00 90.31 230 ASN A O 1
ATOM 1836 N N . SER A 1 231 ? -16.044 0.133 25.155 1.00 94.06 231 SER A N 1
ATOM 1837 C CA . SER A 1 231 ? -14.654 0.314 25.602 1.00 94.06 231 SER A CA 1
ATOM 1838 C C . SER A 1 231 ? -13.599 -0.001 24.537 1.00 94.06 231 SER A C 1
ATOM 1840 O O . SER A 1 231 ? -12.418 0.099 24.850 1.00 94.06 231 SER A O 1
ATOM 1842 N N . PHE A 1 232 ? -13.991 -0.414 23.322 1.00 96.31 232 PHE A N 1
ATOM 1843 C CA . PHE A 1 232 ? -13.043 -0.877 22.301 1.00 96.31 232 PHE A CA 1
ATOM 1844 C C . PHE A 1 232 ? -13.342 -0.314 20.911 1.00 96.31 232 PHE A C 1
ATOM 1846 O O . PHE A 1 232 ? -14.457 -0.449 20.392 1.00 96.31 232 PHE A O 1
ATOM 1853 N N . LEU A 1 233 ? -12.300 0.249 20.302 1.00 96.69 233 LEU A N 1
ATOM 1854 C CA . LEU A 1 233 ? -12.226 0.669 18.905 1.00 96.69 233 LEU A CA 1
ATOM 1855 C C . LEU A 1 233 ? -11.090 -0.113 18.236 1.00 96.69 233 LEU A C 1
ATOM 1857 O O . LEU A 1 233 ? -9.980 -0.130 18.755 1.00 96.69 233 LEU A O 1
ATOM 1861 N N . VAL A 1 234 ? -11.361 -0.789 17.123 1.00 96.06 234 VAL A N 1
ATOM 1862 C CA . VAL A 1 234 ? -10.435 -1.758 16.511 1.00 96.06 234 VAL A CA 1
ATOM 1863 C C . VAL A 1 234 ? -10.139 -1.376 15.071 1.00 96.06 234 VAL A C 1
ATOM 1865 O O . VAL A 1 234 ? -11.057 -1.013 14.337 1.00 96.06 234 VAL A O 1
ATOM 1868 N N . ASN A 1 235 ? -8.882 -1.504 14.654 1.00 92.62 235 ASN A N 1
ATOM 1869 C CA . ASN A 1 235 ? -8.500 -1.402 13.253 1.00 92.62 235 ASN A CA 1
ATOM 1870 C C . ASN A 1 235 ? -8.993 -2.643 12.494 1.00 92.62 235 ASN A C 1
ATOM 1872 O O . ASN A 1 235 ? -8.610 -3.775 12.803 1.00 92.62 235 ASN A O 1
ATOM 1876 N N . MET A 1 236 ? -9.863 -2.445 11.502 1.00 91.06 236 MET A N 1
ATOM 1877 C CA . MET A 1 236 ? -10.509 -3.546 10.785 1.00 91.06 236 MET A CA 1
ATOM 1878 C C . MET A 1 236 ? -9.527 -4.419 9.992 1.00 91.06 236 MET A C 1
ATOM 1880 O O . MET A 1 236 ? -9.818 -5.600 9.789 1.00 91.06 236 MET A O 1
ATOM 1884 N N . SER A 1 237 ? -8.357 -3.890 9.615 1.00 87.81 237 SER A N 1
ATOM 1885 C CA . SER A 1 237 ? -7.284 -4.647 8.953 1.00 87.81 237 SER A CA 1
ATOM 1886 C C . SER A 1 237 ? -6.673 -5.726 9.850 1.00 87.81 237 SER A C 1
ATOM 1888 O O . SER A 1 237 ? -6.175 -6.730 9.348 1.00 87.81 237 SER A O 1
ATOM 1890 N N . TYR A 1 238 ? -6.765 -5.563 11.174 1.00 88.44 238 TYR A N 1
ATOM 1891 C CA . TYR A 1 238 ? -6.274 -6.533 12.155 1.00 88.44 238 TYR A CA 1
ATOM 1892 C C . TYR A 1 238 ? -7.345 -7.534 12.605 1.00 88.44 238 TYR A C 1
ATOM 1894 O O . TYR A 1 238 ? -7.059 -8.391 13.437 1.00 88.44 238 TYR A O 1
ATOM 1902 N N . ILE A 1 239 ? -8.574 -7.479 12.080 1.00 92.00 239 ILE A N 1
ATOM 1903 C CA . ILE A 1 239 ? -9.626 -8.440 12.436 1.00 92.00 239 ILE A CA 1
ATOM 1904 C C . ILE A 1 239 ? -9.413 -9.746 11.661 1.00 92.00 239 ILE A C 1
ATOM 1906 O O . ILE A 1 239 ? -9.643 -9.806 10.454 1.00 92.00 239 ILE A O 1
ATOM 1910 N N . ALA A 1 240 ? -9.040 -10.810 12.375 1.00 88.06 240 ALA A N 1
ATOM 1911 C CA . ALA A 1 240 ? -8.943 -12.166 11.837 1.00 88.06 240 ALA A CA 1
ATOM 1912 C C . ALA A 1 240 ? -10.315 -12.859 11.785 1.00 88.06 240 ALA A C 1
ATOM 1914 O O . ALA A 1 240 ? -10.639 -13.537 10.810 1.00 88.06 240 ALA A O 1
ATOM 1915 N N . ALA A 1 241 ? -11.145 -12.672 12.818 1.00 90.00 241 ALA A N 1
ATOM 1916 C CA . ALA A 1 241 ? -12.502 -13.210 12.869 1.00 90.00 241 ALA A CA 1
ATOM 1917 C C . ALA A 1 241 ? -13.448 -12.310 13.680 1.00 90.00 241 ALA A C 1
ATOM 1919 O O . ALA A 1 241 ? -13.069 -11.751 14.706 1.00 90.00 241 ALA A O 1
ATOM 1920 N N . LEU A 1 242 ? -14.706 -12.206 13.235 1.00 91.94 242 LEU A N 1
ATOM 1921 C CA . LEU A 1 242 ? -15.771 -11.452 13.908 1.00 91.94 242 LEU A CA 1
ATOM 1922 C C . LEU A 1 242 ? -16.961 -12.372 14.210 1.00 91.94 242 LEU A C 1
ATOM 1924 O O . LEU A 1 242 ? -17.731 -12.727 13.314 1.00 91.94 242 LEU A O 1
ATOM 1928 N N . GLN A 1 243 ? -17.150 -12.719 15.481 1.00 90.44 243 GLN A N 1
ATOM 1929 C CA . GLN A 1 243 ? -18.202 -13.615 15.969 1.00 90.44 243 GLN A CA 1
ATOM 1930 C C . GLN A 1 243 ? -19.033 -12.932 17.061 1.00 90.44 243 GLN A C 1
ATOM 1932 O O . GLN A 1 243 ? -18.644 -11.898 17.593 1.00 90.44 243 GLN A O 1
ATOM 1937 N N . THR A 1 244 ? -20.190 -13.494 17.411 1.00 86.38 244 THR A N 1
ATOM 1938 C CA . THR A 1 244 ? -21.017 -12.977 18.519 1.00 86.38 244 THR A CA 1
ATOM 1939 C C . THR A 1 244 ? -20.334 -13.117 19.880 1.00 86.38 244 THR A C 1
ATOM 1941 O O . THR A 1 244 ? -20.638 -12.354 20.790 1.00 86.38 244 THR A O 1
ATOM 1944 N N . SER A 1 245 ? -19.415 -14.075 20.014 1.00 86.44 245 SER A N 1
ATOM 1945 C CA . SER A 1 245 ? -18.580 -14.301 21.198 1.00 86.44 245 SER A CA 1
ATOM 1946 C C . SER A 1 245 ? -17.438 -13.289 21.344 1.00 86.44 245 SER A C 1
ATOM 1948 O O . SER A 1 245 ? -16.920 -13.132 22.446 1.00 86.44 245 SER A O 1
ATOM 1950 N N . GLY A 1 246 ? -17.043 -12.597 20.269 1.00 91.31 246 GLY A N 1
ATOM 1951 C CA . GLY A 1 246 ? -15.939 -11.640 20.291 1.00 91.31 246 GLY A CA 1
ATOM 1952 C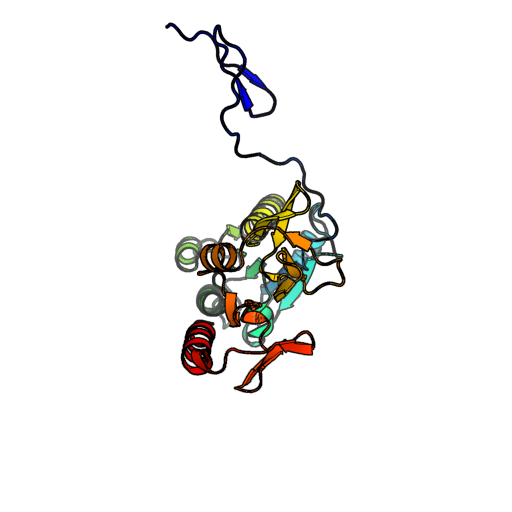 C . GLY A 1 246 ? -15.282 -11.406 18.930 1.00 91.31 246 GLY A C 1
ATOM 1953 O O . GLY A 1 246 ? -15.676 -11.965 17.902 1.00 91.31 246 GLY A O 1
ATOM 1954 N N . VAL A 1 247 ? -14.262 -10.551 18.944 1.00 94.75 247 VAL A N 1
ATOM 1955 C CA . VAL A 1 247 ? -13.408 -10.223 17.799 1.00 94.75 247 VAL A CA 1
ATOM 1956 C C . VAL A 1 247 ? -12.023 -10.800 18.038 1.00 94.75 247 VAL A C 1
ATOM 1958 O O . VAL A 1 247 ? -11.360 -10.422 19.001 1.00 94.75 247 VAL A O 1
ATOM 1961 N N . THR A 1 248 ? -11.584 -11.696 17.161 1.00 93.56 248 THR A N 1
ATOM 1962 C CA . THR A 1 248 ? -10.223 -12.238 17.166 1.00 93.56 248 THR A CA 1
ATOM 1963 C C . THR A 1 248 ? -9.343 -11.370 16.282 1.00 93.56 248 THR A C 1
ATOM 1965 O O . THR A 1 248 ? -9.665 -11.154 15.110 1.00 93.56 248 THR A O 1
ATOM 1968 N N . LEU A 1 249 ? -8.235 -10.886 16.836 1.00 91.81 249 LEU A N 1
ATOM 1969 C CA . LEU A 1 249 ? -7.243 -10.092 16.121 1.00 91.81 249 LEU A CA 1
ATOM 1970 C C . LEU A 1 249 ? -6.153 -10.980 15.510 1.00 91.81 249 LEU A C 1
ATOM 1972 O O . LEU A 1 249 ? -5.875 -12.067 16.014 1.00 91.81 249 LEU A O 1
ATOM 1976 N N . THR A 1 250 ? -5.502 -10.515 14.444 1.00 86.44 250 THR A N 1
ATOM 1977 C CA . THR A 1 250 ? -4.356 -11.204 13.815 1.00 86.44 250 THR A CA 1
ATOM 1978 C C . THR A 1 250 ? -3.154 -11.320 14.754 1.00 86.44 250 THR A C 1
ATOM 1980 O O . THR A 1 250 ? -2.354 -12.239 14.618 1.00 86.44 250 THR A O 1
ATOM 1983 N N . THR A 1 251 ? -3.070 -10.438 15.749 1.00 84.38 251 THR A N 1
ATOM 1984 C CA . THR A 1 251 ? -2.096 -10.457 16.847 1.00 84.38 251 THR A CA 1
ATOM 1985 C C . THR A 1 251 ? -2.416 -11.500 17.934 1.00 84.38 251 THR A C 1
ATOM 1987 O O . THR A 1 251 ? -1.629 -11.685 18.857 1.00 84.38 251 THR A O 1
ATOM 1990 N N . GLY A 1 252 ? -3.554 -12.201 17.838 1.00 84.94 252 GLY A N 1
ATOM 1991 C CA . GLY A 1 252 ? -3.950 -13.305 18.722 1.00 84.94 252 GLY A CA 1
ATOM 1992 C C . GLY A 1 252 ? -4.867 -12.922 19.890 1.00 84.94 252 GLY A C 1
ATOM 1993 O O . GLY A 1 252 ? -5.489 -13.806 20.478 1.00 84.94 252 GLY A O 1
ATOM 1994 N N . GLN A 1 253 ? -5.013 -11.634 20.223 1.00 89.88 253 GLN A N 1
ATOM 1995 C CA . GLN A 1 253 ? -5.951 -11.199 21.265 1.00 89.88 253 GLN A CA 1
ATOM 1996 C C . GLN A 1 253 ? -7.412 -11.392 20.835 1.00 89.88 253 GLN A C 1
ATOM 1998 O O . GLN A 1 253 ? -7.767 -11.267 19.660 1.00 89.88 253 GLN A O 1
ATOM 2003 N N . VAL A 1 254 ? -8.277 -11.636 21.822 1.00 94.25 254 VAL A N 1
ATOM 2004 C CA . VAL A 1 254 ? -9.731 -11.719 21.646 1.00 94.25 254 VAL A CA 1
ATOM 2005 C C . VAL A 1 254 ? -10.391 -10.609 22.456 1.00 94.25 254 VAL A C 1
ATOM 2007 O O . VAL A 1 254 ? -10.234 -10.550 23.674 1.00 94.25 254 VAL A O 1
ATOM 2010 N N . LEU A 1 255 ? -11.125 -9.726 21.778 1.00 94.75 255 LEU A N 1
ATOM 2011 C CA . LEU A 1 255 ? -11.812 -8.587 22.388 1.00 94.75 255 LEU A CA 1
ATOM 2012 C C . LEU A 1 255 ? -13.330 -8.824 22.446 1.00 94.75 255 LEU A C 1
ATOM 2014 O O . LEU A 1 255 ? -13.900 -9.369 21.495 1.00 94.75 255 LEU A O 1
ATOM 2018 N N . PRO A 1 256 ? -14.021 -8.400 23.520 1.00 93.62 256 PRO A N 1
ATOM 2019 C CA . PRO A 1 256 ? -15.470 -8.533 23.615 1.00 93.62 256 PRO A CA 1
ATOM 2020 C C . PRO A 1 256 ? -16.175 -7.617 22.608 1.00 93.62 256 PRO A C 1
ATOM 2022 O O . PRO A 1 256 ? -15.723 -6.507 22.321 1.00 93.62 256 PRO A O 1
ATOM 2025 N N . VAL A 1 257 ? -17.326 -8.066 22.107 1.00 92.44 257 VAL A N 1
ATOM 2026 C CA . VAL A 1 257 ? -18.179 -7.309 21.182 1.00 92.44 257 VAL A CA 1
ATOM 2027 C C . VAL A 1 257 ? -19.536 -7.026 21.824 1.00 92.44 257 VAL A C 1
ATOM 2029 O O . VAL A 1 257 ? -20.062 -7.831 22.589 1.00 92.44 257 VAL A O 1
ATOM 2032 N N . SER A 1 258 ? -20.130 -5.874 21.516 1.00 87.50 258 SER A N 1
ATOM 2033 C CA . SER A 1 258 ? -21.483 -5.548 21.968 1.00 87.50 258 SER A CA 1
ATOM 2034 C C . SER A 1 258 ? -22.513 -6.469 21.310 1.00 87.50 258 SER A C 1
ATOM 2036 O O . SER A 1 258 ? -22.721 -6.408 20.097 1.00 87.50 258 SER A O 1
ATOM 2038 N N . LEU A 1 259 ? -23.208 -7.281 22.115 1.00 80.94 259 LEU A N 1
ATOM 2039 C CA . LEU A 1 259 ? -24.271 -8.181 21.647 1.00 80.94 259 LEU A CA 1
ATOM 2040 C C . LEU A 1 259 ? -25.442 -7.412 21.018 1.00 80.94 259 LEU A C 1
ATOM 2042 O O . LEU A 1 259 ? -25.900 -7.758 19.932 1.00 80.94 259 LEU A O 1
ATOM 2046 N N . HIS A 1 260 ? -25.884 -6.329 21.664 1.00 83.25 260 HIS A N 1
ATOM 2047 C CA . HIS A 1 260 ? -27.004 -5.507 21.189 1.00 83.25 260 HIS A CA 1
ATOM 2048 C C . HIS A 1 260 ? -26.680 -4.774 19.873 1.00 83.25 260 HIS A C 1
ATOM 2050 O O . HIS A 1 260 ? -27.565 -4.537 19.055 1.00 83.25 260 HIS A O 1
ATOM 2056 N N . GLY A 1 261 ? -25.404 -4.438 19.647 1.00 82.62 261 GLY A N 1
ATOM 2057 C CA . GLY A 1 261 ? -24.926 -3.744 18.446 1.00 82.62 261 GLY A CA 1
ATOM 2058 C C . GLY A 1 261 ? -24.364 -4.658 17.352 1.00 82.62 261 GLY A C 1
ATOM 2059 O O . GLY A 1 261 ? -24.004 -4.164 16.281 1.00 82.62 261 GLY A O 1
ATOM 2060 N N . TYR A 1 262 ? -24.283 -5.975 17.584 1.00 91.31 262 TYR A N 1
ATOM 2061 C CA . TYR A 1 262 ? -23.502 -6.894 16.747 1.00 91.31 262 TYR A CA 1
ATOM 2062 C C . TYR A 1 262 ? -23.906 -6.861 15.269 1.00 91.31 262 TYR A C 1
ATOM 2064 O O . TYR A 1 262 ? -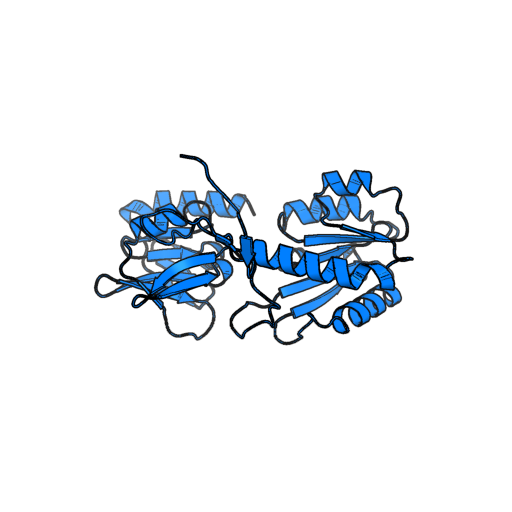23.044 -6.825 14.391 1.00 91.31 262 TYR A O 1
ATOM 2072 N N . LYS A 1 263 ? -25.212 -6.816 14.970 1.00 90.38 263 LYS A N 1
ATOM 2073 C CA . LYS A 1 263 ? -25.706 -6.775 13.584 1.00 90.38 263 LYS A CA 1
ATOM 2074 C C . LYS A 1 263 ? -25.172 -5.551 12.831 1.00 90.38 263 LYS A C 1
ATOM 2076 O O . LYS A 1 263 ? -24.701 -5.690 11.706 1.00 90.38 263 LYS A O 1
ATOM 2081 N N . ALA A 1 264 ? -25.191 -4.376 13.461 1.00 91.31 264 ALA A N 1
ATOM 2082 C CA . ALA A 1 264 ? -24.685 -3.142 12.863 1.00 91.31 264 ALA A CA 1
ATOM 2083 C C . ALA A 1 264 ? -23.157 -3.170 12.693 1.00 91.31 264 ALA A C 1
ATOM 2085 O O . ALA A 1 264 ? -22.653 -2.800 11.634 1.00 91.31 264 ALA A O 1
ATOM 2086 N N . ILE A 1 265 ? -22.433 -3.670 13.700 1.00 92.62 265 ILE A N 1
ATOM 2087 C CA . ILE A 1 265 ? -20.972 -3.851 13.661 1.00 92.62 265 ILE A CA 1
ATOM 2088 C C . ILE A 1 265 ? -20.586 -4.766 12.492 1.00 92.62 265 ILE A C 1
ATOM 2090 O O . ILE A 1 265 ? -19.749 -4.404 11.666 1.00 92.62 265 ILE A O 1
ATOM 2094 N N . LYS A 1 266 ? -21.252 -5.921 12.370 1.00 91.88 266 LYS A N 1
ATOM 2095 C CA . LYS A 1 266 ? -21.017 -6.882 11.289 1.00 91.88 266 LYS A CA 1
ATOM 2096 C C . LYS A 1 266 ? -21.293 -6.274 9.916 1.00 91.88 266 LYS A C 1
ATOM 2098 O O . LYS A 1 266 ? -20.486 -6.466 9.015 1.00 91.88 266 LYS A O 1
ATOM 2103 N N . MET A 1 267 ? -22.381 -5.520 9.749 1.00 91.00 267 MET A N 1
ATOM 2104 C CA . MET A 1 267 ? -22.665 -4.840 8.477 1.00 91.00 267 MET A CA 1
ATOM 2105 C C . MET A 1 267 ? -21.579 -3.824 8.108 1.00 91.00 267 MET A C 1
ATOM 2107 O O . MET A 1 267 ? -21.120 -3.838 6.969 1.00 91.00 267 MET A O 1
ATOM 2111 N N . LYS A 1 268 ? -21.129 -2.986 9.056 1.00 90.25 268 LYS A N 1
ATOM 2112 C CA . LYS A 1 268 ? -20.038 -2.023 8.820 1.00 90.25 268 LYS A CA 1
ATOM 2113 C C . LYS A 1 268 ? -18.747 -2.728 8.394 1.00 90.25 268 LYS A C 1
ATOM 2115 O O . LYS A 1 268 ? -18.141 -2.330 7.404 1.00 90.25 268 LYS A O 1
ATOM 2120 N N . TYR A 1 269 ? -18.375 -3.807 9.085 1.00 90.44 269 TYR A N 1
ATOM 2121 C CA . TYR A 1 269 ? -17.183 -4.586 8.747 1.00 90.44 269 TYR A CA 1
ATOM 2122 C C . TYR A 1 269 ? -17.277 -5.241 7.361 1.00 90.44 269 TYR A C 1
ATOM 2124 O O . TYR A 1 269 ? -16.327 -5.174 6.586 1.00 90.44 269 TYR A O 1
ATOM 2132 N N . MET A 1 270 ? -18.425 -5.830 7.010 1.00 87.88 270 MET A N 1
ATOM 2133 C CA . MET A 1 270 ? -18.624 -6.444 5.689 1.00 87.88 270 MET A CA 1
ATOM 2134 C C . MET A 1 270 ? -18.598 -5.405 4.564 1.00 87.88 270 MET A C 1
ATOM 2136 O O . MET A 1 270 ? -17.991 -5.647 3.524 1.00 87.88 270 MET A O 1
ATOM 2140 N N . ALA A 1 271 ? -19.203 -4.235 4.786 1.00 85.06 271 ALA A N 1
ATOM 2141 C CA . ALA A 1 271 ? -19.156 -3.127 3.838 1.00 85.06 271 ALA A CA 1
ATOM 2142 C C . ALA A 1 271 ? -17.729 -2.595 3.642 1.00 85.06 271 ALA A C 1
ATOM 2144 O O . ALA A 1 271 ? -17.368 -2.240 2.525 1.00 85.06 271 ALA A O 1
ATOM 2145 N N . TRP A 1 272 ? -16.915 -2.556 4.701 1.00 83.50 272 TRP A N 1
ATOM 2146 C CA . TRP A 1 272 ? -15.504 -2.180 4.614 1.00 83.50 272 TRP A CA 1
ATOM 2147 C C . TRP A 1 272 ? -14.672 -3.243 3.878 1.00 83.50 272 TRP A C 1
ATOM 2149 O O . TRP A 1 272 ? -13.965 -2.911 2.932 1.00 83.50 272 TRP A O 1
ATOM 2159 N N . ARG A 1 273 ? -14.830 -4.529 4.225 1.00 77.00 273 ARG A N 1
ATOM 2160 C CA . ARG A 1 273 ? -14.150 -5.666 3.570 1.00 77.00 273 ARG A CA 1
ATOM 2161 C C . ARG A 1 273 ? -14.441 -5.771 2.074 1.00 77.00 273 ARG A C 1
ATOM 2163 O O . ARG A 1 273 ? -13.570 -6.198 1.333 1.00 77.00 273 ARG A O 1
ATOM 2170 N N . GLY A 1 274 ? -15.649 -5.414 1.636 1.00 66.12 274 GLY A N 1
ATOM 2171 C CA . GLY A 1 274 ? -16.028 -5.434 0.220 1.00 66.12 274 GLY A CA 1
ATOM 2172 C C . GLY A 1 274 ? -15.441 -4.293 -0.622 1.00 66.12 274 GLY A C 1
ATOM 2173 O O . GLY A 1 274 ? -15.644 -4.289 -1.831 1.00 66.12 274 GLY A O 1
ATOM 2174 N N . ARG A 1 275 ? -14.755 -3.317 -0.005 1.00 54.69 275 ARG A N 1
ATOM 2175 C CA . ARG A 1 275 ? -14.078 -2.207 -0.701 1.00 54.69 275 ARG A CA 1
ATOM 2176 C C . ARG A 1 275 ? -12.600 -2.486 -1.020 1.00 54.69 275 ARG A C 1
ATOM 2178 O O . ARG A 1 275 ? -11.996 -1.646 -1.682 1.00 54.69 275 ARG A O 1
ATOM 2185 N N . GLY A 1 276 ? -12.024 -3.587 -0.524 1.00 40.03 276 GLY A N 1
ATOM 2186 C CA . GLY A 1 276 ? -10.605 -3.960 -0.693 1.00 40.03 276 GLY A CA 1
ATOM 2187 C C . GLY A 1 276 ? -10.377 -5.258 -1.464 1.00 40.03 276 GLY A C 1
ATOM 2188 O O . GLY A 1 276 ? -11.368 -5.945 -1.792 1.00 40.03 276 GLY A O 1
#